Protein AF-A0A165RR02-F1 (afdb_monomer)

Structure (mmCIF, N/CA/C/O backbone):
data_AF-A0A165RR02-F1
#
_entry.id   AF-A0A165RR02-F1
#
loop_
_atom_site.group_PDB
_atom_site.id
_atom_site.type_symbol
_atom_site.label_atom_id
_atom_site.label_alt_id
_atom_site.label_comp_id
_atom_site.label_asym_id
_atom_site.label_entity_id
_atom_site.label_seq_id
_atom_site.pdbx_PDB_ins_code
_atom_site.Cartn_x
_atom_site.Cartn_y
_atom_site.Cartn_z
_atom_site.occupancy
_atom_site.B_iso_or_equiv
_atom_site.auth_seq_id
_atom_site.auth_comp_id
_atom_site.auth_asym_id
_atom_site.auth_atom_id
_atom_site.pdbx_PDB_model_num
ATOM 1 N N . MET A 1 1 ? -34.135 17.494 -18.794 1.00 37.44 1 MET A N 1
ATOM 2 C CA . MET A 1 1 ? -32.997 16.615 -19.141 1.00 37.44 1 MET A CA 1
ATOM 3 C C . MET A 1 1 ? -32.171 16.364 -17.882 1.00 37.44 1 MET A C 1
ATOM 5 O O . MET A 1 1 ? -31.937 17.311 -17.150 1.00 37.44 1 MET A O 1
ATOM 9 N N . SER A 1 2 ? -31.738 15.117 -17.659 1.00 36.34 2 SER A N 1
ATOM 10 C CA . SER A 1 2 ? -30.718 14.698 -16.670 1.00 36.34 2 SER A CA 1
ATOM 11 C C . SER A 1 2 ? -31.123 14.380 -15.213 1.00 36.34 2 SER A C 1
ATOM 13 O O . SER A 1 2 ? -30.518 14.862 -14.264 1.00 36.34 2 SER A O 1
ATOM 15 N N . VAL A 1 3 ? -32.076 13.458 -15.025 1.00 29.92 3 VAL A N 1
ATOM 16 C CA . VAL A 1 3 ? -32.126 12.585 -13.818 1.00 29.92 3 VAL A CA 1
ATOM 17 C C . VAL A 1 3 ? -31.859 11.111 -14.182 1.00 29.92 3 VAL A C 1
ATOM 19 O O . VAL A 1 3 ? -31.506 10.296 -13.338 1.00 29.92 3 VAL A O 1
ATOM 22 N N . VAL A 1 4 ? -31.903 10.775 -15.475 1.00 33.94 4 VAL A N 1
ATOM 23 C CA . VAL A 1 4 ? -31.757 9.400 -15.989 1.00 33.94 4 VAL A CA 1
ATOM 24 C C . VAL A 1 4 ? -30.283 8.970 -16.147 1.00 33.94 4 VAL A C 1
ATOM 26 O O . VAL A 1 4 ? -29.994 7.782 -16.228 1.00 33.94 4 VAL A O 1
ATOM 29 N N . PHE A 1 5 ? -29.322 9.903 -16.111 1.00 29.03 5 PHE A N 1
ATOM 30 C CA . PHE A 1 5 ? -27.892 9.576 -16.257 1.00 29.03 5 PHE A CA 1
ATOM 31 C C . PHE A 1 5 ? -27.195 9.148 -14.954 1.00 29.03 5 PHE A C 1
ATOM 33 O O . PHE A 1 5 ? -26.170 8.473 -15.017 1.00 29.03 5 PHE A O 1
ATOM 40 N N . ARG A 1 6 ? -27.747 9.463 -13.771 1.00 30.30 6 ARG A N 1
ATOM 41 C CA . ARG A 1 6 ? -27.143 9.041 -12.492 1.00 30.30 6 ARG A CA 1
ATOM 42 C C . ARG A 1 6 ? -27.484 7.594 -12.125 1.00 30.30 6 ARG A C 1
ATOM 44 O O . ARG A 1 6 ? -26.639 6.900 -11.583 1.00 30.30 6 ARG A O 1
ATOM 51 N N . THR A 1 7 ? -28.653 7.080 -12.495 1.00 31.38 7 THR A N 1
ATOM 52 C CA . THR A 1 7 ? -29.053 5.693 -12.185 1.00 31.38 7 THR A CA 1
ATOM 53 C C . THR A 1 7 ? -28.397 4.639 -13.086 1.00 31.38 7 THR A C 1
ATOM 55 O O . THR A 1 7 ? -28.220 3.497 -12.660 1.00 31.38 7 THR A O 1
ATOM 58 N N . ALA A 1 8 ? -27.970 5.003 -14.299 1.00 29.91 8 ALA A N 1
ATOM 59 C CA . ALA A 1 8 ? -27.276 4.086 -15.210 1.00 29.91 8 ALA A CA 1
ATOM 60 C C . ALA A 1 8 ? -25.797 3.854 -14.833 1.00 29.91 8 ALA A C 1
ATOM 62 O O . ALA A 1 8 ? -25.287 2.749 -15.017 1.00 29.91 8 ALA A O 1
ATOM 63 N N . PHE A 1 9 ? -25.126 4.858 -14.254 1.00 32.78 9 PHE A N 1
ATOM 64 C CA . PHE A 1 9 ? -23.746 4.733 -13.766 1.00 32.78 9 PHE A CA 1
ATOM 65 C C . PHE A 1 9 ? -23.667 3.818 -12.532 1.00 32.78 9 PHE A C 1
ATOM 67 O O . PHE A 1 9 ? -22.853 2.896 -12.489 1.00 32.78 9 PHE A O 1
ATOM 74 N N . TRP A 1 10 ? -24.614 3.971 -11.599 1.00 29.61 10 TRP A N 1
ATOM 75 C CA . TRP A 1 10 ? -24.710 3.117 -10.413 1.00 29.61 10 TRP A CA 1
ATOM 76 C C . TRP A 1 10 ? -25.090 1.669 -10.735 1.00 29.61 10 TRP A C 1
ATOM 78 O O . TRP A 1 10 ? -24.559 0.765 -10.109 1.00 29.61 10 TRP A O 1
ATOM 88 N N . ARG A 1 11 ? -25.911 1.389 -11.760 1.00 30.52 11 ARG A N 1
ATOM 89 C CA . ARG A 1 11 ? -26.175 -0.010 -12.161 1.00 30.52 11 ARG A CA 1
ATOM 90 C C . ARG A 1 11 ? -24.952 -0.713 -12.760 1.00 30.52 11 ARG A C 1
ATOM 92 O O . ARG A 1 11 ? -24.828 -1.920 -12.582 1.00 30.52 11 ARG A O 1
ATOM 99 N N . ARG A 1 12 ? -24.031 0.010 -13.413 1.00 34.50 12 ARG A N 1
ATOM 100 C CA . ARG A 1 12 ? -22.764 -0.568 -13.905 1.00 34.50 12 ARG A CA 1
ATOM 101 C C . ARG A 1 12 ? -21.728 -0.758 -12.793 1.00 34.50 12 ARG A C 1
ATOM 103 O O . ARG A 1 12 ? -21.091 -1.805 -12.774 1.00 34.50 12 ARG A O 1
ATOM 110 N N . GLN A 1 13 ? -21.621 0.169 -11.836 1.00 34.12 13 GLN A N 1
ATOM 111 C CA . GLN A 1 13 ? -20.760 -0.018 -10.658 1.00 34.12 13 GLN A CA 1
ATOM 112 C C . GLN A 1 13 ? -21.309 -1.071 -9.688 1.00 34.12 13 GLN A C 1
ATOM 114 O O . GLN A 1 13 ? -20.550 -1.909 -9.216 1.00 34.12 13 GLN A O 1
ATOM 119 N N . CYS A 1 14 ? -22.626 -1.139 -9.474 1.00 31.36 14 CYS A N 1
ATOM 120 C CA . CYS A 1 14 ? -23.235 -2.225 -8.710 1.00 31.36 14 CYS A CA 1
ATOM 121 C C . CYS A 1 14 ? -23.093 -3.579 -9.414 1.00 31.36 14 CYS A C 1
ATOM 123 O O . CYS A 1 14 ? -22.983 -4.566 -8.705 1.00 31.36 14 CYS A O 1
ATOM 125 N N . CYS A 1 15 ? -23.027 -3.663 -10.752 1.00 32.44 15 CYS A N 1
ATOM 126 C CA . CYS A 1 15 ? -22.688 -4.913 -11.459 1.00 32.44 15 CYS A CA 1
ATOM 127 C C . CYS A 1 15 ? -21.213 -5.322 -11.292 1.00 32.44 15 CYS A C 1
ATOM 129 O O . CYS A 1 15 ? -20.921 -6.511 -11.310 1.00 32.44 15 CYS A O 1
ATOM 131 N N . GLN A 1 16 ? -20.287 -4.378 -11.087 1.00 36.66 16 GLN A N 1
ATOM 132 C CA . GLN A 1 16 ? -18.898 -4.704 -10.732 1.00 36.66 16 GLN A CA 1
ATOM 133 C C . GLN A 1 16 ? -18.752 -5.067 -9.246 1.00 36.66 16 GLN A C 1
ATOM 135 O O . GLN A 1 16 ? -18.021 -5.993 -8.916 1.00 36.66 16 GLN A O 1
ATOM 140 N N . LEU A 1 17 ? -19.519 -4.437 -8.352 1.00 34.31 17 LEU A N 1
ATOM 141 C CA . LEU A 1 17 ? -19.567 -4.805 -6.930 1.00 3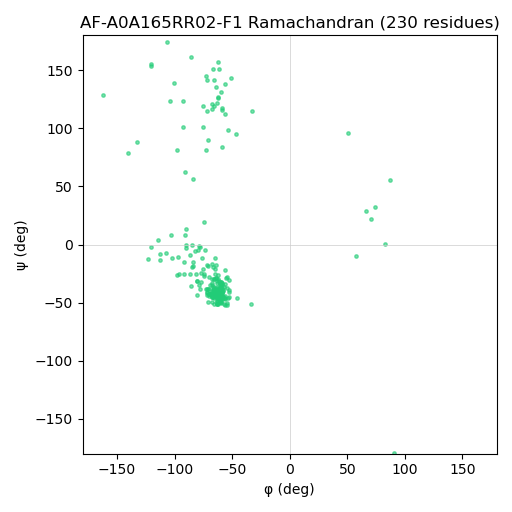4.31 17 LEU A CA 1
ATOM 142 C C . LEU A 1 17 ? -20.363 -6.102 -6.678 1.00 34.31 17 LEU A C 1
ATOM 144 O O . LEU A 1 17 ? -20.045 -6.846 -5.763 1.00 34.31 17 LEU A O 1
ATOM 148 N N . SER A 1 18 ? -21.337 -6.452 -7.522 1.00 34.59 18 SER A N 1
ATOM 149 C CA . SER A 1 18 ? -21.952 -7.795 -7.538 1.00 34.59 18 SER A CA 1
ATOM 150 C C . SER A 1 18 ? -21.165 -8.810 -8.376 1.00 34.59 18 SER A C 1
ATOM 152 O O . SER A 1 18 ? -21.515 -9.981 -8.397 1.00 34.59 18 SER A O 1
ATOM 154 N N . ALA A 1 19 ? -20.047 -8.408 -8.990 1.00 35.66 19 ALA A N 1
ATOM 155 C CA . ALA A 1 19 ? -18.974 -9.340 -9.333 1.00 35.66 19 ALA A CA 1
ATOM 156 C C . ALA A 1 19 ? -18.025 -9.574 -8.137 1.00 35.66 19 ALA A C 1
ATOM 158 O O . ALA A 1 19 ? -17.359 -10.606 -8.087 1.00 35.66 19 ALA A O 1
ATOM 159 N N . LEU A 1 20 ? -18.023 -8.695 -7.117 1.00 39.19 20 LEU A N 1
ATOM 160 C CA . LEU A 1 20 ? -17.338 -8.946 -5.838 1.00 39.19 20 LEU A CA 1
ATOM 161 C C . LEU A 1 20 ? -18.100 -9.919 -4.922 1.00 39.19 20 LEU A C 1
ATOM 163 O O . LEU A 1 20 ? -17.513 -10.451 -3.984 1.00 39.19 20 LEU A O 1
ATOM 167 N N . THR A 1 21 ? -19.362 -10.258 -5.210 1.00 35.41 21 THR A N 1
ATOM 168 C CA . THR A 1 21 ? -20.046 -11.374 -4.523 1.00 35.41 21 THR A CA 1
ATOM 169 C C . THR A 1 21 ? -19.542 -12.750 -4.980 1.00 35.41 21 THR A C 1
ATOM 171 O O . THR A 1 21 ? -19.886 -13.757 -4.367 1.00 35.41 21 THR A O 1
ATOM 174 N N . SER A 1 22 ? -18.652 -12.803 -5.981 1.00 33.75 22 SER A N 1
ATOM 175 C CA . SER A 1 22 ? -17.873 -13.995 -6.345 1.00 33.75 22 SER A CA 1
ATOM 176 C C . SER A 1 22 ? -16.520 -14.091 -5.609 1.00 33.75 22 SER A C 1
ATOM 178 O O . SER A 1 22 ? -15.677 -14.900 -5.989 1.00 33.75 22 SER A O 1
ATOM 180 N N . VAL A 1 23 ? -16.286 -13.290 -4.559 1.00 37.62 23 VAL A N 1
ATOM 181 C CA . VAL A 1 23 ? -15.061 -13.341 -3.722 1.00 37.62 23 VAL A CA 1
ATOM 182 C C . VAL A 1 23 ? -15.218 -14.290 -2.517 1.00 37.62 23 VAL A C 1
ATOM 184 O O . VAL A 1 23 ? -14.334 -14.411 -1.671 1.00 37.62 23 VAL A O 1
ATOM 187 N N . ARG A 1 24 ? -16.309 -15.061 -2.442 1.00 36.97 24 ARG A N 1
ATOM 188 C CA . ARG A 1 24 ? -16.387 -16.223 -1.544 1.00 36.97 24 ARG A CA 1
ATOM 189 C C . ARG A 1 24 ? -15.950 -17.468 -2.336 1.00 36.97 24 ARG A C 1
ATOM 191 O O . ARG A 1 24 ? -16.761 -17.949 -3.124 1.00 36.97 24 ARG A O 1
ATOM 198 N N . PRO A 1 25 ? -14.702 -17.971 -2.191 1.00 40.19 25 PRO A N 1
ATOM 199 C CA . PRO A 1 25 ? -13.894 -17.977 -0.970 1.00 40.19 25 PRO A CA 1
ATOM 200 C C . PRO A 1 25 ? -12.443 -17.502 -1.206 1.00 40.19 25 PRO A C 1
ATOM 202 O O . PRO A 1 25 ? -11.564 -18.324 -1.445 1.00 40.19 25 PRO A O 1
ATOM 205 N N . PHE A 1 26 ? -12.157 -16.199 -1.121 1.00 38.81 26 PHE A N 1
ATOM 206 C CA . PHE A 1 26 ? -10.764 -15.730 -0.986 1.00 38.81 26 PHE A CA 1
ATOM 207 C C . PHE A 1 26 ? -10.394 -15.428 0.474 1.00 38.81 26 PHE A C 1
ATOM 209 O O . PHE A 1 26 ? -9.251 -15.614 0.874 1.00 38.81 26 PHE A O 1
ATOM 216 N N . ALA A 1 27 ? -11.383 -15.094 1.308 1.00 37.97 27 ALA A N 1
ATOM 217 C CA . ALA A 1 27 ? -11.248 -15.039 2.761 1.00 37.97 27 ALA A CA 1
ATOM 218 C C . ALA A 1 27 ? -11.614 -16.398 3.389 1.00 37.97 27 ALA A C 1
ATOM 220 O O . ALA A 1 27 ? -12.572 -16.532 4.150 1.00 37.97 27 ALA A O 1
ATOM 221 N N . ALA A 1 28 ? -10.869 -17.456 3.056 1.00 38.59 28 ALA A N 1
ATOM 222 C CA . ALA A 1 28 ? -10.707 -18.512 4.053 1.00 38.59 28 ALA A CA 1
ATOM 223 C C . ALA A 1 28 ? -10.044 -17.834 5.256 1.00 38.59 28 ALA A C 1
ATOM 225 O O . ALA A 1 28 ? -9.090 -17.100 5.038 1.00 38.59 28 ALA A O 1
ATOM 226 N N . ARG A 1 29 ? -10.558 -18.016 6.481 1.00 41.25 29 ARG A N 1
ATOM 227 C CA . ARG A 1 29 ? -9.947 -17.487 7.715 1.00 41.25 29 ARG A CA 1
ATOM 228 C C . ARG A 1 29 ? -8.448 -17.794 7.711 1.00 41.25 29 ARG A C 1
ATOM 230 O O . ARG A 1 29 ? -8.043 -18.896 8.077 1.00 41.25 29 ARG A O 1
ATOM 237 N N . LEU A 1 30 ? -7.635 -16.844 7.261 1.00 45.56 30 LEU A N 1
ATOM 238 C CA . LEU A 1 30 ? -6.194 -16.970 7.310 1.00 45.56 30 LEU A CA 1
ATOM 239 C C . LEU A 1 30 ? -5.831 -16.729 8.767 1.00 45.56 30 LEU A C 1
ATOM 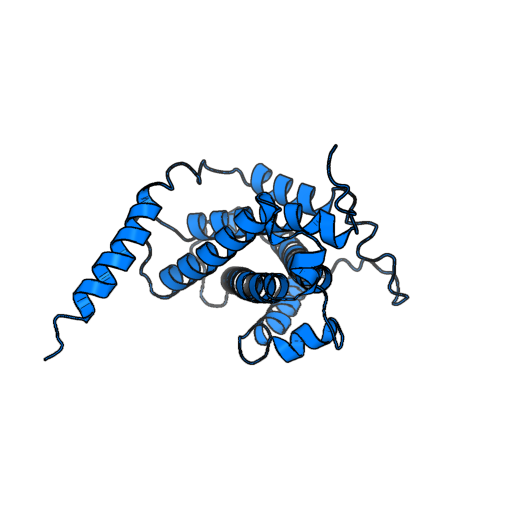241 O O . LEU A 1 30 ? -6.171 -15.697 9.346 1.00 45.56 30 LEU A O 1
ATOM 245 N N . SER A 1 31 ? -5.226 -17.736 9.390 1.00 49.72 31 SER A N 1
ATOM 246 C CA . SER A 1 31 ? -4.654 -17.575 10.721 1.00 49.72 31 SER A CA 1
ATOM 247 C C . SER A 1 31 ? -3.559 -16.510 10.674 1.00 49.72 31 SER A C 1
ATOM 249 O O . SER A 1 31 ? -2.885 -16.373 9.646 1.00 49.72 31 SER A O 1
ATOM 251 N N . PHE A 1 32 ? -3.337 -15.813 11.791 1.00 44.28 32 PHE A N 1
ATOM 252 C CA . PHE A 1 32 ? -2.199 -14.908 11.965 1.00 44.28 32 PHE A CA 1
ATOM 253 C C . PHE A 1 32 ? -0.896 -15.557 11.493 1.00 44.28 32 PHE A C 1
ATOM 255 O O . PHE A 1 32 ? -0.206 -14.997 10.650 1.00 44.28 32 PHE A O 1
ATOM 262 N N . ASP A 1 33 ? -0.649 -16.811 11.886 1.00 44.91 33 ASP A N 1
ATOM 263 C CA . ASP A 1 33 ? 0.526 -17.559 11.439 1.00 44.91 33 ASP A CA 1
ATOM 264 C C . ASP A 1 33 ? 0.656 -17.651 9.917 1.00 44.91 33 ASP A C 1
ATOM 266 O O . ASP A 1 33 ? 1.756 -17.838 9.422 1.00 44.91 33 ASP A O 1
ATOM 270 N N . THR A 1 34 ? -0.437 -17.621 9.155 1.00 56.00 34 THR A N 1
ATOM 271 C CA . THR A 1 34 ? -0.385 -17.699 7.689 1.00 56.00 34 THR A CA 1
ATOM 272 C C . THR A 1 34 ? -0.043 -16.345 7.086 1.00 56.00 34 THR A C 1
ATOM 274 O O . THR A 1 34 ? 0.801 -16.281 6.197 1.00 56.00 34 THR A O 1
ATOM 277 N N . VAL A 1 35 ? -0.649 -15.267 7.588 1.00 52.22 35 VAL A N 1
ATOM 278 C CA . VAL A 1 35 ? -0.361 -13.895 7.141 1.00 52.22 35 VAL A CA 1
ATOM 279 C C . VAL A 1 35 ? 1.055 -13.493 7.554 1.00 52.22 35 VAL A C 1
ATOM 281 O O . VAL A 1 35 ? 1.841 -13.115 6.692 1.00 52.22 35 VAL A O 1
ATOM 284 N N . SER A 1 36 ? 1.417 -13.696 8.823 1.00 48.72 36 SER A N 1
ATOM 285 C CA . SER A 1 36 ? 2.766 -13.486 9.355 1.00 48.72 36 SER A CA 1
ATOM 286 C C . SER A 1 36 ? 3.794 -14.359 8.635 1.00 48.72 36 SER A C 1
ATOM 288 O O . SER A 1 36 ? 4.745 -13.811 8.098 1.00 48.72 36 SER A O 1
ATOM 290 N N . ARG A 1 37 ? 3.585 -15.679 8.460 1.00 57.47 37 ARG A N 1
ATOM 291 C CA . ARG A 1 37 ? 4.536 -16.502 7.678 1.00 57.47 37 ARG A CA 1
ATOM 292 C C . ARG A 1 37 ? 4.632 -16.075 6.221 1.00 57.47 37 ARG A C 1
ATOM 294 O O . ARG A 1 37 ? 5.689 -16.262 5.630 1.00 57.47 37 ARG A O 1
ATOM 301 N N . ASN A 1 38 ? 3.559 -15.582 5.608 1.00 56.44 38 ASN A N 1
ATOM 302 C CA . ASN A 1 38 ? 3.619 -15.099 4.231 1.00 56.44 38 ASN A CA 1
ATOM 303 C C . ASN A 1 38 ? 4.393 -13.785 4.146 1.00 56.44 38 ASN A C 1
ATOM 305 O O . ASN A 1 38 ? 5.233 -13.678 3.260 1.00 56.44 38 ASN A O 1
ATOM 309 N N . LEU A 1 39 ? 4.184 -12.853 5.079 1.00 54.81 39 LEU A N 1
ATOM 310 C CA . LEU A 1 39 ? 4.958 -11.616 5.197 1.00 54.81 39 LEU A CA 1
ATOM 311 C C . LEU A 1 39 ? 6.431 -11.924 5.509 1.00 54.81 39 LEU A C 1
ATOM 313 O O . LEU A 1 39 ? 7.309 -11.532 4.747 1.00 54.81 39 LEU A O 1
ATOM 317 N N . ASP A 1 40 ? 6.709 -12.746 6.518 1.00 54.81 40 ASP A N 1
ATOM 318 C CA . ASP A 1 40 ? 8.054 -13.213 6.861 1.00 54.81 40 ASP A CA 1
ATOM 319 C C . ASP A 1 40 ? 8.733 -13.903 5.681 1.00 54.81 40 ASP A C 1
ATOM 321 O O . ASP A 1 40 ? 9.891 -13.622 5.388 1.00 54.81 40 ASP A O 1
ATOM 325 N N . LYS A 1 41 ? 8.035 -14.779 4.947 1.00 57.81 41 LYS A N 1
ATOM 326 C CA . LYS A 1 41 ? 8.582 -15.374 3.720 1.00 57.81 41 LYS A CA 1
ATOM 327 C C . LYS A 1 41 ? 8.907 -14.299 2.693 1.00 57.81 41 LYS A C 1
ATOM 329 O O . LYS A 1 41 ? 10.021 -14.331 2.181 1.00 57.81 41 LYS A O 1
ATOM 334 N N . SER A 1 42 ? 8.010 -13.340 2.443 1.00 53.56 42 SER A N 1
ATOM 335 C CA . SER A 1 42 ? 8.255 -12.219 1.523 1.00 53.56 42 SER A CA 1
ATOM 336 C C . SER A 1 42 ? 9.527 -11.445 1.870 1.00 53.56 42 SER A C 1
ATOM 338 O O . SER A 1 42 ? 10.256 -11.025 0.971 1.00 53.56 42 SER A O 1
ATOM 340 N N . PHE A 1 43 ? 9.817 -11.276 3.163 1.00 50.69 43 PHE A N 1
ATOM 341 C CA . PHE A 1 43 ? 10.960 -10.494 3.635 1.00 50.69 43 PHE A CA 1
ATOM 342 C C . PHE A 1 43 ? 12.240 -11.323 3.853 1.00 50.69 43 PHE A C 1
ATOM 344 O O . PHE A 1 43 ? 13.344 -10.789 3.718 1.00 50.69 43 PHE A O 1
ATOM 351 N N . HIS A 1 44 ? 12.131 -12.630 4.116 1.00 44.28 44 HIS A N 1
ATOM 352 C CA . HIS A 1 44 ? 13.259 -13.518 4.428 1.00 44.28 44 HIS A CA 1
ATOM 353 C C . HIS A 1 44 ? 13.718 -14.423 3.270 1.00 44.28 44 HIS A C 1
ATOM 355 O O . HIS A 1 44 ? 14.818 -14.982 3.350 1.00 44.28 44 HIS A O 1
ATOM 361 N N . THR A 1 45 ? 12.983 -14.554 2.155 1.00 42.78 45 THR A N 1
ATOM 362 C CA . THR A 1 45 ? 13.523 -15.220 0.951 1.00 42.78 45 THR A CA 1
ATOM 363 C C . THR A 1 45 ? 14.584 -14.352 0.273 1.00 42.78 45 THR A C 1
ATOM 365 O O . THR A 1 45 ? 14.269 -13.562 -0.602 1.00 42.78 45 THR A O 1
ATOM 368 N N . LYS A 1 46 ? 15.860 -14.511 0.662 1.00 41.19 46 LYS A N 1
ATOM 369 C CA . LYS A 1 46 ? 17.093 -13.966 0.031 1.00 41.19 46 LYS A CA 1
ATOM 370 C C . LYS A 1 46 ? 17.208 -12.434 -0.136 1.00 41.19 46 LYS A C 1
ATOM 372 O O . LYS A 1 46 ? 18.305 -11.954 -0.411 1.00 41.19 46 LYS A O 1
ATOM 377 N N . THR A 1 47 ? 16.146 -11.667 0.090 1.00 42.88 47 THR A N 1
ATOM 378 C CA . THR A 1 47 ? 16.092 -10.212 -0.114 1.00 42.88 47 THR A CA 1
ATOM 379 C C . THR A 1 47 ? 16.713 -9.418 1.045 1.00 42.88 47 THR A C 1
ATOM 381 O O . THR A 1 47 ? 17.327 -8.375 0.811 1.00 42.88 47 THR A O 1
ATOM 384 N N . SER A 1 48 ? 16.641 -9.926 2.285 1.00 39.16 48 SER A N 1
ATOM 385 C CA . SER A 1 48 ? 17.045 -9.174 3.489 1.00 39.16 48 SER A CA 1
ATOM 386 C C . SER A 1 48 ? 18.532 -8.807 3.551 1.00 39.16 48 SER A C 1
ATOM 388 O O . SER A 1 48 ? 18.881 -7.777 4.120 1.00 39.16 48 SER A O 1
ATOM 390 N N . VAL A 1 49 ? 19.417 -9.599 2.935 1.00 35.72 49 VAL A N 1
ATOM 391 C CA . VAL A 1 49 ? 20.865 -9.315 2.939 1.00 35.72 49 VAL A CA 1
ATOM 392 C C . VAL A 1 49 ? 21.263 -8.379 1.794 1.00 35.72 49 VAL A C 1
ATOM 394 O O . VAL A 1 49 ? 22.240 -7.652 1.916 1.00 35.72 49 VAL A O 1
ATOM 397 N N . SER A 1 50 ? 20.498 -8.337 0.697 1.00 39.53 50 SER A N 1
ATOM 398 C CA . SER A 1 50 ? 20.853 -7.563 -0.502 1.00 39.53 50 SER A CA 1
ATOM 399 C C . SER A 1 50 ? 20.205 -6.178 -0.571 1.00 39.53 50 SER A C 1
ATOM 401 O O . SER A 1 50 ? 20.761 -5.306 -1.235 1.00 39.53 50 SER A O 1
ATOM 403 N N . MET A 1 51 ? 19.054 -5.942 0.074 1.00 43.06 51 MET A N 1
ATOM 404 C CA . MET A 1 51 ? 18.360 -4.645 -0.020 1.00 43.06 51 MET A CA 1
ATOM 405 C C . MET A 1 51 ? 19.146 -3.480 0.596 1.00 43.06 51 MET A C 1
ATOM 407 O O . MET A 1 51 ? 18.977 -2.351 0.145 1.00 43.06 51 MET A O 1
ATOM 411 N N . PHE A 1 52 ? 20.033 -3.771 1.553 1.00 44.62 52 PHE A N 1
ATOM 412 C CA . PHE A 1 52 ? 20.812 -2.787 2.315 1.00 44.62 52 PHE A CA 1
ATOM 413 C C . PHE A 1 52 ? 22.327 -2.851 2.049 1.00 44.62 52 PHE A C 1
ATOM 415 O O . PHE A 1 52 ? 23.095 -2.135 2.684 1.00 44.62 52 PHE A O 1
ATOM 422 N N . ALA A 1 53 ? 22.788 -3.708 1.132 1.00 38.22 53 ALA A N 1
ATOM 423 C CA . ALA A 1 53 ? 24.218 -3.987 0.959 1.00 38.22 53 ALA A CA 1
ATOM 424 C C . ALA A 1 53 ? 25.000 -2.918 0.169 1.00 38.22 53 ALA A C 1
ATOM 426 O O . ALA A 1 53 ? 26.205 -3.078 -0.020 1.00 38.22 53 ALA A O 1
ATOM 427 N N . SER A 1 54 ? 24.355 -1.851 -0.312 1.00 38.75 54 SER A N 1
ATOM 428 C CA . SER A 1 54 ? 24.997 -0.881 -1.216 1.00 38.75 54 SER A CA 1
ATOM 429 C C . SER A 1 54 ? 25.052 0.559 -0.707 1.00 38.75 54 SER A C 1
ATOM 431 O O . SER A 1 54 ? 25.680 1.382 -1.368 1.00 38.75 54 SER A O 1
ATOM 433 N N . ASP A 1 55 ? 24.493 0.871 0.466 1.00 34.72 55 ASP A N 1
ATOM 434 C CA . ASP A 1 55 ? 24.633 2.208 1.047 1.00 34.72 55 ASP A CA 1
ATOM 435 C C . ASP A 1 55 ? 25.834 2.275 2.006 1.00 34.72 55 ASP A C 1
ATOM 437 O O . ASP A 1 55 ? 25.871 1.552 3.005 1.00 34.72 55 ASP A O 1
ATOM 441 N N . PRO A 1 56 ? 26.803 3.189 1.802 1.00 34.62 56 PRO A N 1
ATOM 442 C CA . PRO A 1 56 ? 27.883 3.437 2.757 1.00 34.62 56 PRO A CA 1
ATOM 443 C C . PRO A 1 56 ? 27.404 4.231 3.990 1.00 34.62 56 PRO A C 1
ATOM 445 O O . PRO A 1 56 ? 28.211 4.809 4.720 1.00 34.62 56 PRO A O 1
ATOM 448 N N . ILE A 1 57 ? 26.096 4.258 4.263 1.00 38.28 57 ILE A N 1
ATOM 449 C CA . ILE A 1 57 ? 25.509 4.917 5.428 1.00 38.28 57 ILE A CA 1
ATOM 450 C C . ILE A 1 57 ? 25.253 3.868 6.516 1.00 38.28 57 ILE A C 1
ATOM 452 O O . ILE A 1 57 ? 24.155 3.376 6.726 1.00 38.28 57 ILE A O 1
ATOM 456 N N . ARG A 1 58 ? 26.338 3.572 7.235 1.00 38.53 58 ARG A N 1
ATOM 457 C CA . ARG A 1 58 ? 26.380 3.280 8.676 1.00 38.53 58 ARG A CA 1
ATOM 458 C C . ARG A 1 58 ? 25.399 2.215 9.209 1.00 38.53 58 ARG A C 1
ATOM 460 O O . ARG A 1 58 ? 24.306 2.504 9.682 1.00 38.53 58 ARG A O 1
ATOM 467 N N . ASN A 1 59 ? 25.933 0.998 9.303 1.00 36.75 59 ASN A N 1
ATOM 468 C CA . ASN A 1 59 ? 25.544 -0.064 10.234 1.00 36.75 59 ASN A CA 1
ATOM 469 C C . ASN A 1 59 ? 25.055 0.450 11.602 1.00 36.75 59 ASN A C 1
ATOM 471 O O . ASN A 1 59 ? 25.860 0.931 12.397 1.00 36.75 59 ASN A O 1
ATOM 475 N N . THR A 1 60 ? 23.777 0.213 11.901 1.00 36.06 60 THR A N 1
ATOM 476 C CA . THR A 1 60 ? 23.314 -0.412 13.154 1.00 36.06 60 THR A CA 1
ATOM 477 C C . THR A 1 60 ? 21.886 -0.923 12.944 1.00 36.06 60 THR A C 1
ATOM 479 O O . THR A 1 60 ? 21.037 -0.111 12.579 1.00 36.06 60 THR A O 1
ATOM 482 N N . PRO A 1 61 ? 21.557 -2.192 13.249 1.00 39.84 61 PRO A N 1
ATOM 483 C CA . PRO A 1 61 ? 20.177 -2.573 13.503 1.00 39.84 61 PRO A CA 1
ATOM 484 C C . PRO A 1 61 ? 19.813 -2.003 14.877 1.00 39.84 61 PRO A C 1
ATOM 486 O O . PRO A 1 61 ? 19.924 -2.674 15.904 1.00 39.84 61 PRO A O 1
ATOM 489 N N . ARG A 1 62 ? 19.460 -0.716 14.934 1.00 44.75 62 ARG A N 1
ATOM 490 C CA . ARG A 1 62 ? 18.750 -0.207 16.105 1.00 44.75 62 ARG A CA 1
ATOM 491 C C . ARG A 1 62 ? 17.385 -0.873 16.061 1.00 44.75 62 ARG A C 1
ATOM 493 O O . ARG A 1 62 ? 16.640 -0.655 15.112 1.00 44.75 62 ARG A O 1
ATOM 500 N N . ARG A 1 63 ? 17.070 -1.692 17.069 1.00 45.66 63 ARG A N 1
ATOM 501 C CA . ARG A 1 63 ? 15.674 -1.962 17.420 1.00 45.66 63 ARG A CA 1
ATOM 502 C C . ARG A 1 63 ? 15.038 -0.590 17.623 1.00 45.66 63 ARG A C 1
ATOM 504 O O . ARG A 1 63 ? 15.305 0.056 18.633 1.00 45.66 63 ARG A O 1
ATOM 511 N N . HIS A 1 64 ? 14.341 -0.090 16.610 1.00 50.75 64 HIS A N 1
ATOM 512 C CA . HIS A 1 64 ? 13.505 1.081 16.779 1.00 50.75 64 HIS A CA 1
ATOM 513 C C . HIS A 1 64 ? 12.448 0.678 17.796 1.00 50.75 64 HIS A C 1
ATOM 515 O O . HIS A 1 64 ? 11.840 -0.3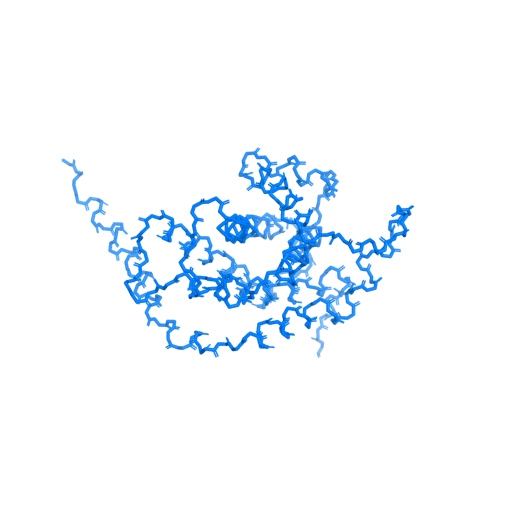82 17.656 1.00 50.75 64 HIS A O 1
ATOM 521 N N . GLU A 1 65 ? 12.304 1.458 18.864 1.00 60.00 65 GLU A N 1
ATOM 522 C CA . GLU A 1 65 ? 11.190 1.220 19.771 1.00 60.00 65 GLU A CA 1
ATOM 523 C C . GLU A 1 65 ? 9.886 1.280 18.961 1.00 60.00 65 GLU A C 1
ATOM 525 O O . GLU A 1 65 ? 9.768 2.153 18.096 1.00 60.00 65 GLU A O 1
ATOM 530 N N . PRO A 1 66 ? 8.942 0.366 19.213 1.00 57.19 66 PRO A N 1
ATOM 531 C CA . PRO A 1 66 ? 7.612 0.317 18.606 1.00 57.19 66 PRO A CA 1
ATOM 532 C C . PRO A 1 66 ? 6.968 1.664 18.269 1.00 57.19 66 PRO A C 1
ATOM 534 O O . PRO A 1 66 ? 6.576 1.927 17.132 1.00 57.19 66 PRO A O 1
ATOM 537 N N . GLU A 1 67 ? 6.940 2.556 19.258 1.00 59.59 67 GLU A N 1
ATOM 538 C CA . GLU A 1 67 ? 6.330 3.881 19.172 1.00 59.59 67 GLU A CA 1
ATOM 539 C C . GLU A 1 67 ? 7.035 4.767 18.132 1.00 59.59 67 GLU A C 1
ATOM 541 O O . GLU A 1 67 ? 6.405 5.562 17.433 1.00 59.59 67 GLU A O 1
ATOM 546 N N . ASN A 1 68 ? 8.344 4.576 17.940 1.00 74.31 68 ASN A N 1
ATOM 547 C CA . ASN A 1 68 ? 9.106 5.279 16.915 1.00 74.31 68 ASN A CA 1
ATOM 548 C C . ASN A 1 68 ? 8.821 4.750 15.504 1.00 74.31 68 ASN A C 1
ATOM 550 O O . ASN A 1 68 ? 8.990 5.511 14.550 1.00 74.31 68 ASN A O 1
ATOM 554 N N . ALA A 1 69 ? 8.399 3.492 15.342 1.00 79.25 69 ALA A N 1
ATOM 555 C CA . ALA A 1 69 ? 8.063 2.935 14.032 1.00 79.25 69 ALA A CA 1
ATOM 556 C C . ALA A 1 69 ? 6.763 3.550 13.491 1.00 79.25 69 ALA A C 1
ATOM 558 O O . ALA A 1 69 ? 6.764 4.077 12.376 1.00 79.25 69 ALA A O 1
ATOM 559 N N . LEU A 1 70 ? 5.695 3.581 14.302 1.00 86.81 70 LEU A N 1
ATOM 560 C CA . LEU A 1 70 ? 4.418 4.194 13.911 1.00 86.81 70 LEU A CA 1
ATOM 561 C C . LEU A 1 70 ? 4.588 5.683 13.582 1.00 86.81 70 LEU A C 1
ATOM 563 O O . LEU A 1 70 ? 4.233 6.107 12.485 1.00 86.81 70 LEU A O 1
ATOM 567 N N . LEU A 1 71 ? 5.229 6.448 14.473 1.00 87.56 71 LEU A N 1
ATOM 568 C CA . LEU A 1 71 ? 5.474 7.881 14.267 1.00 87.56 71 LEU A CA 1
ATOM 569 C C . LEU A 1 71 ? 6.295 8.168 13.005 1.00 87.56 71 LEU A C 1
ATOM 571 O O . LEU A 1 71 ? 6.071 9.164 12.315 1.00 87.56 71 LEU A O 1
ATOM 575 N N . THR A 1 72 ? 7.269 7.311 12.694 1.00 85.75 72 THR A N 1
ATOM 576 C CA . THR A 1 72 ? 8.073 7.455 11.474 1.00 85.75 72 THR A CA 1
ATOM 577 C C . THR A 1 72 ? 7.218 7.221 10.233 1.00 85.75 72 THR A C 1
ATOM 579 O O . THR A 1 72 ? 7.282 8.006 9.287 1.00 85.75 72 THR A O 1
ATOM 582 N N . MET A 1 73 ? 6.388 6.176 10.239 1.00 88.00 73 MET A N 1
ATOM 583 C CA . MET A 1 73 ? 5.509 5.880 9.112 1.00 88.00 73 MET A CA 1
ATOM 584 C C . MET A 1 73 ? 4.442 6.944 8.901 1.00 88.00 73 MET A C 1
ATOM 586 O O . MET A 1 73 ? 4.166 7.278 7.757 1.00 88.00 73 MET A O 1
ATOM 590 N N . GLU A 1 74 ? 3.870 7.506 9.961 1.00 90.25 74 GLU A N 1
ATOM 591 C CA . GLU A 1 74 ? 2.896 8.593 9.841 1.00 90.25 74 GLU A CA 1
ATOM 592 C C . GLU A 1 74 ? 3.506 9.824 9.176 1.00 90.25 74 GLU A C 1
ATOM 594 O O . GLU A 1 74 ? 2.930 10.358 8.231 1.00 90.25 74 GLU A O 1
ATOM 599 N N . ARG A 1 75 ? 4.722 10.213 9.581 1.00 87.12 75 ARG A N 1
ATOM 600 C CA . ARG A 1 75 ? 5.461 11.311 8.934 1.00 87.12 75 ARG A CA 1
ATOM 601 C C . ARG A 1 75 ? 5.716 11.046 7.453 1.00 87.12 75 ARG A C 1
ATOM 603 O O . ARG A 1 75 ? 5.690 11.968 6.638 1.00 87.12 75 ARG A O 1
ATOM 610 N N . PHE A 1 76 ? 5.976 9.796 7.076 1.00 84.75 76 PHE A N 1
ATOM 611 C CA . PHE A 1 76 ? 6.065 9.444 5.661 1.00 84.75 76 PHE A CA 1
ATOM 612 C C . PHE A 1 76 ? 4.695 9.489 4.981 1.00 84.75 76 PHE A C 1
ATOM 614 O O . PHE A 1 76 ? 4.582 10.066 3.900 1.00 84.75 76 PHE A O 1
ATOM 621 N N . ALA A 1 77 ? 3.652 8.973 5.630 1.00 87.31 77 ALA A N 1
ATOM 622 C CA . ALA A 1 77 ? 2.290 8.932 5.115 1.00 87.31 77 ALA A CA 1
ATOM 623 C C . ALA A 1 77 ? 1.693 10.320 4.851 1.00 87.31 77 ALA A C 1
ATOM 625 O O . ALA A 1 77 ? 0.956 10.474 3.879 1.00 87.31 77 ALA A O 1
ATOM 626 N N . GLU A 1 78 ? 2.075 11.345 5.619 1.00 85.44 78 GLU A N 1
ATOM 627 C CA . GLU A 1 78 ? 1.742 12.755 5.343 1.00 85.44 78 GLU A CA 1
ATOM 628 C C . GLU A 1 78 ? 2.157 13.199 3.926 1.00 85.44 78 GLU A C 1
ATOM 630 O O . GLU A 1 78 ? 1.536 14.078 3.321 1.00 85.44 78 GLU A O 1
ATOM 635 N N . ASN A 1 79 ? 3.190 12.567 3.363 1.00 83.44 79 ASN A N 1
ATOM 636 C CA . ASN A 1 79 ? 3.715 12.870 2.036 1.00 83.44 79 ASN A CA 1
ATOM 637 C C . ASN A 1 79 ? 3.180 11.935 0.939 1.00 83.44 79 ASN A C 1
ATOM 639 O O . ASN A 1 79 ? 3.356 12.239 -0.240 1.00 83.44 79 ASN A O 1
ATOM 643 N N . TRP A 1 80 ? 2.489 10.845 1.286 1.00 87.88 80 TRP A N 1
ATOM 644 C CA . TRP A 1 80 ? 1.941 9.870 0.331 1.00 87.88 80 TRP A CA 1
ATOM 645 C C . TRP A 1 80 ? 0.579 10.302 -0.219 1.00 87.88 80 TRP A C 1
ATOM 647 O O . TRP A 1 80 ? -0.427 9.588 -0.125 1.00 87.88 80 TRP A O 1
ATOM 657 N N . THR A 1 81 ? 0.533 11.489 -0.812 1.00 84.69 81 THR A N 1
ATOM 658 C CA . THR A 1 81 ? -0.667 12.044 -1.446 1.00 84.69 81 THR A CA 1
ATOM 659 C C . THR A 1 81 ? -0.403 12.318 -2.919 1.00 84.69 81 THR A C 1
ATOM 661 O O . THR A 1 81 ? 0.726 12.611 -3.295 1.00 84.69 81 THR A O 1
ATOM 664 N N . GLU A 1 82 ? -1.445 12.306 -3.756 1.00 81.00 82 GLU A N 1
ATOM 665 C CA . GLU A 1 82 ? -1.313 12.550 -5.206 1.00 81.00 82 GLU A CA 1
ATOM 666 C C . GLU A 1 82 ? -0.558 13.856 -5.536 1.00 81.00 82 GLU A C 1
ATOM 668 O O . GLU A 1 82 ? 0.142 13.935 -6.543 1.00 81.00 82 GLU A O 1
ATOM 673 N N . GLY A 1 83 ? -0.660 14.878 -4.675 1.00 75.94 83 GLY A N 1
ATOM 674 C CA . GLY A 1 83 ? 0.052 16.149 -4.836 1.00 75.94 83 GLY A CA 1
ATOM 675 C C . GLY A 1 83 ? 1.510 16.143 -4.359 1.00 75.94 83 GLY A C 1
ATOM 676 O O . GLY A 1 83 ? 2.307 16.929 -4.869 1.00 75.94 83 GLY A O 1
ATOM 677 N N . ASN A 1 84 ? 1.869 15.264 -3.418 1.00 81.69 84 ASN A N 1
ATOM 678 C CA . ASN A 1 84 ? 3.189 15.239 -2.772 1.00 81.69 84 ASN A CA 1
ATOM 679 C C . ASN A 1 84 ? 4.027 14.003 -3.118 1.00 81.69 84 ASN A C 1
ATOM 681 O O . ASN A 1 84 ? 5.221 13.994 -2.811 1.00 81.69 84 ASN A O 1
ATOM 685 N N . ASP A 1 85 ? 3.455 13.008 -3.802 1.00 80.62 85 ASP A N 1
ATOM 686 C CA . ASP A 1 85 ? 4.147 11.770 -4.164 1.00 80.62 85 ASP A CA 1
ATOM 687 C C . ASP A 1 85 ? 5.458 12.069 -4.896 1.00 80.62 85 ASP A C 1
ATOM 689 O O . ASP A 1 85 ? 6.474 11.472 -4.579 1.00 80.62 85 ASP A O 1
ATOM 693 N N . ARG A 1 86 ? 5.501 13.075 -5.781 1.00 72.19 86 ARG A N 1
ATOM 694 C CA . ARG A 1 86 ? 6.737 13.473 -6.484 1.00 72.19 86 ARG A CA 1
ATOM 695 C C . ARG A 1 86 ? 7.869 13.928 -5.561 1.00 72.19 86 ARG A C 1
ATOM 697 O O . ARG A 1 86 ? 9.028 13.683 -5.877 1.00 72.19 86 ARG A O 1
ATOM 704 N N . ASN A 1 87 ? 7.558 14.574 -4.438 1.00 72.31 87 ASN A N 1
ATOM 705 C CA . ASN A 1 87 ? 8.577 15.003 -3.474 1.00 72.31 87 ASN A CA 1
ATOM 706 C C . ASN A 1 87 ? 9.153 13.795 -2.730 1.00 72.31 87 ASN A C 1
ATOM 708 O O . ASN A 1 87 ? 10.363 13.707 -2.539 1.00 72.31 87 ASN A O 1
ATOM 712 N N . PHE A 1 88 ? 8.291 12.846 -2.362 1.00 73.44 88 PHE A N 1
ATOM 713 C CA . PHE A 1 88 ? 8.700 11.607 -1.706 1.00 73.44 88 PHE A CA 1
ATOM 714 C C . PHE A 1 88 ? 9.454 10.676 -2.672 1.00 73.44 88 PHE A C 1
ATOM 716 O O . PHE A 1 88 ? 10.528 10.170 -2.355 1.00 73.44 88 PHE A O 1
ATOM 723 N N . LEU A 1 89 ? 8.953 10.525 -3.898 1.00 76.81 89 LEU A N 1
ATOM 724 C CA . LEU A 1 89 ? 9.580 9.769 -4.983 1.00 76.81 89 LEU A CA 1
ATOM 725 C C . LEU A 1 89 ? 10.883 10.409 -5.471 1.00 76.81 89 LEU A C 1
ATOM 727 O O . LEU A 1 89 ? 11.716 9.707 -6.032 1.00 76.81 89 LEU A O 1
ATOM 731 N N . GLY A 1 90 ? 11.119 11.697 -5.204 1.00 68.75 90 GLY A N 1
ATOM 732 C CA . GLY A 1 90 ? 12.406 12.352 -5.452 1.00 68.75 90 GLY A CA 1
ATOM 733 C C . GLY A 1 90 ? 13.585 11.668 -4.744 1.00 68.75 90 GLY A C 1
ATOM 734 O O . GLY A 1 90 ? 14.719 11.771 -5.211 1.00 68.75 90 GLY A O 1
ATOM 735 N N . MET A 1 91 ? 13.326 10.894 -3.680 1.00 72.88 91 MET A N 1
ATOM 736 C CA . MET A 1 91 ? 14.328 10.032 -3.037 1.00 72.88 91 MET A CA 1
ATOM 737 C C . MET A 1 91 ? 14.822 8.889 -3.941 1.00 72.88 91 MET A C 1
ATOM 739 O O . MET A 1 91 ? 15.912 8.371 -3.719 1.00 72.88 91 MET A O 1
ATOM 743 N N . LEU A 1 92 ? 14.057 8.504 -4.968 1.00 74.56 92 LEU A N 1
ATOM 744 C CA . LEU A 1 92 ? 14.449 7.497 -5.961 1.00 74.56 92 LEU A CA 1
ATOM 745 C C . LEU A 1 92 ? 15.401 8.057 -7.035 1.00 74.56 92 LEU A C 1
ATOM 747 O O . LEU A 1 92 ? 15.887 7.304 -7.880 1.00 74.56 92 LEU A O 1
ATOM 751 N N . GLY A 1 93 ? 15.682 9.363 -7.006 1.00 75.94 93 GLY A N 1
ATOM 752 C CA . GLY A 1 93 ? 16.513 10.053 -7.987 1.00 75.94 93 GLY A CA 1
ATOM 753 C C . GLY A 1 93 ? 15.723 10.623 -9.176 1.00 75.94 93 GLY A C 1
ATOM 754 O O . GLY A 1 93 ? 14.499 10.522 -9.232 1.00 75.94 93 GLY A O 1
ATOM 755 N N . PRO A 1 94 ? 16.415 11.262 -10.139 1.00 70.69 94 PRO A N 1
ATOM 756 C CA . PRO A 1 94 ? 15.783 12.039 -11.214 1.00 70.69 94 PRO A CA 1
ATOM 757 C C . PRO A 1 94 ? 15.046 11.196 -12.268 1.00 70.69 94 PRO A C 1
ATOM 759 O O . PRO A 1 94 ? 14.208 11.735 -12.987 1.00 70.69 94 PRO 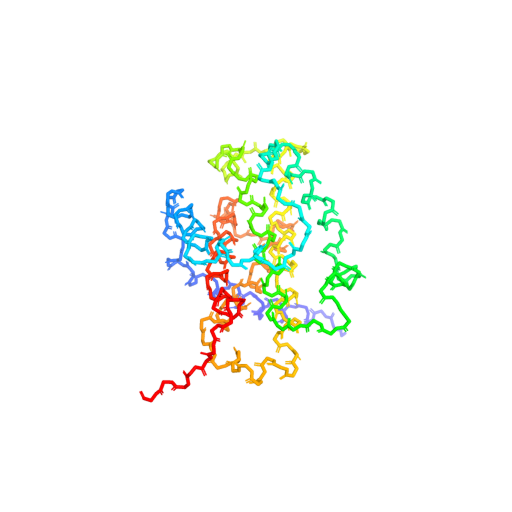A O 1
ATOM 762 N N . SER A 1 95 ? 15.344 9.897 -12.353 1.00 75.75 95 SER A N 1
ATOM 763 C CA . SER A 1 95 ? 14.739 8.957 -13.305 1.00 75.75 95 SER A CA 1
ATOM 764 C C . SER A 1 95 ? 14.489 7.615 -12.609 1.00 75.75 95 SER A C 1
ATOM 766 O O . SER A 1 95 ? 15.308 6.701 -12.744 1.00 75.75 95 SER A O 1
ATOM 768 N N . PRO A 1 96 ? 13.417 7.492 -11.807 1.00 83.75 96 PRO A N 1
ATOM 769 C CA . PRO A 1 96 ? 13.133 6.261 -11.081 1.00 83.75 96 PRO A CA 1
ATOM 770 C C . PRO A 1 96 ? 12.841 5.112 -12.054 1.00 83.75 96 PRO A C 1
ATOM 772 O O . PRO A 1 96 ? 12.103 5.274 -13.022 1.00 83.75 96 PRO A O 1
ATOM 775 N N . SER A 1 97 ? 13.423 3.941 -11.797 1.00 90.62 97 SER A N 1
ATOM 776 C CA . SER A 1 97 ? 13.099 2.706 -12.518 1.00 90.62 97 SER A CA 1
ATOM 777 C C . SER A 1 97 ? 11.897 2.002 -11.877 1.00 90.62 97 SER A C 1
ATOM 779 O O . SER A 1 97 ? 11.639 2.226 -10.688 1.00 90.62 97 SER A O 1
ATOM 781 N N . PRO A 1 98 ? 11.206 1.083 -12.582 1.00 93.81 98 PRO A N 1
ATOM 782 C CA . PRO A 1 98 ? 10.149 0.270 -11.978 1.00 93.81 98 PRO A CA 1
ATOM 783 C C . PRO A 1 98 ? 10.616 -0.452 -10.704 1.00 93.81 98 PRO A C 1
ATOM 785 O O . PRO A 1 98 ? 9.940 -0.429 -9.679 1.00 93.81 98 PRO A O 1
ATOM 788 N N . ALA A 1 99 ? 11.841 -0.990 -10.713 1.00 92.06 99 ALA A N 1
ATOM 789 C CA . ALA A 1 99 ? 12.449 -1.616 -9.539 1.00 92.06 99 ALA A CA 1
ATOM 790 C C . ALA A 1 99 ? 12.653 -0.640 -8.360 1.00 92.06 99 ALA A C 1
ATOM 792 O O . ALA A 1 99 ? 12.606 -1.058 -7.202 1.00 92.06 99 ALA A O 1
ATOM 793 N N . GLY A 1 100 ? 12.863 0.653 -8.627 1.00 90.88 100 GLY A N 1
ATOM 794 C CA . GLY A 1 100 ? 12.915 1.698 -7.601 1.00 90.88 100 GLY A CA 1
ATOM 795 C C . GLY A 1 100 ? 11.567 1.889 -6.902 1.00 90.88 100 GLY A C 1
ATOM 796 O O . GLY A 1 100 ? 11.509 1.882 -5.673 1.00 90.88 100 GLY A O 1
ATOM 797 N N . TYR A 1 101 ? 10.480 1.965 -7.671 1.00 93.50 101 TYR A N 1
ATOM 798 C CA . TYR A 1 101 ? 9.117 2.017 -7.130 1.00 93.50 101 TYR A CA 1
ATOM 799 C C . TYR A 1 101 ? 8.773 0.758 -6.325 1.00 93.50 101 TYR A C 1
ATOM 801 O O . TYR A 1 101 ? 8.275 0.851 -5.204 1.00 93.50 101 TYR A O 1
ATOM 809 N N . PHE A 1 102 ? 9.103 -0.424 -6.849 1.00 94.31 102 PHE A N 1
ATOM 810 C CA . PHE A 1 102 ? 8.876 -1.695 -6.158 1.00 94.31 102 PHE A CA 1
ATOM 811 C C . PHE A 1 102 ? 9.617 -1.763 -4.825 1.00 94.31 102 PHE A C 1
ATOM 813 O O . PHE A 1 102 ? 9.041 -2.141 -3.804 1.00 94.31 102 PHE A O 1
ATOM 820 N N . ARG A 1 103 ? 10.881 -1.325 -4.807 1.00 90.88 103 ARG A N 1
ATOM 821 C CA . ARG A 1 103 ? 11.678 -1.228 -3.581 1.00 90.88 103 ARG A CA 1
ATOM 822 C C . ARG A 1 103 ? 11.015 -0.316 -2.554 1.00 90.88 103 ARG A C 1
ATOM 824 O O . ARG A 1 103 ? 10.996 -0.670 -1.380 1.00 90.88 103 ARG A O 1
ATOM 831 N N . LEU A 1 104 ? 10.457 0.816 -2.979 1.00 90.06 104 LEU A N 1
ATOM 832 C CA . LEU A 1 104 ? 9.777 1.753 -2.086 1.00 90.06 104 LEU A CA 1
ATOM 833 C C . LEU A 1 104 ? 8.528 1.137 -1.443 1.00 90.06 104 LEU A C 1
ATOM 835 O O . LEU A 1 104 ? 8.351 1.236 -0.229 1.00 90.06 104 LEU A O 1
ATOM 839 N N . ILE A 1 105 ? 7.699 0.451 -2.237 1.00 93.44 105 ILE A N 1
ATOM 840 C CA . ILE A 1 105 ? 6.510 -0.256 -1.736 1.00 93.44 105 ILE A CA 1
ATOM 841 C C . ILE A 1 105 ? 6.924 -1.327 -0.719 1.00 93.44 105 ILE A C 1
ATOM 843 O O . ILE A 1 105 ? 6.397 -1.366 0.393 1.00 93.44 105 ILE A O 1
ATOM 847 N N . MET A 1 106 ? 7.906 -2.162 -1.074 1.00 92.56 106 MET A N 1
ATOM 848 C CA . MET A 1 106 ? 8.407 -3.219 -0.193 1.00 92.56 106 MET A CA 1
ATOM 849 C C . MET A 1 106 ? 8.990 -2.654 1.107 1.00 92.56 106 MET A C 1
ATOM 851 O O . MET A 1 106 ? 8.726 -3.192 2.178 1.00 92.56 106 MET A O 1
ATOM 855 N N . MET A 1 107 ? 9.749 -1.559 1.034 1.00 89.44 107 MET A N 1
ATOM 856 C CA . MET A 1 107 ? 10.338 -0.903 2.202 1.00 89.44 107 MET A CA 1
ATOM 857 C C . MET A 1 107 ? 9.264 -0.391 3.170 1.00 89.44 107 MET A C 1
ATOM 859 O O . MET A 1 107 ? 9.375 -0.615 4.374 1.00 89.44 107 MET A O 1
ATOM 863 N N . ASN A 1 108 ? 8.197 0.235 2.666 1.00 90.50 108 ASN A N 1
ATOM 864 C CA . ASN A 1 108 ? 7.090 0.681 3.514 1.00 90.50 108 ASN A CA 1
ATOM 865 C C . ASN A 1 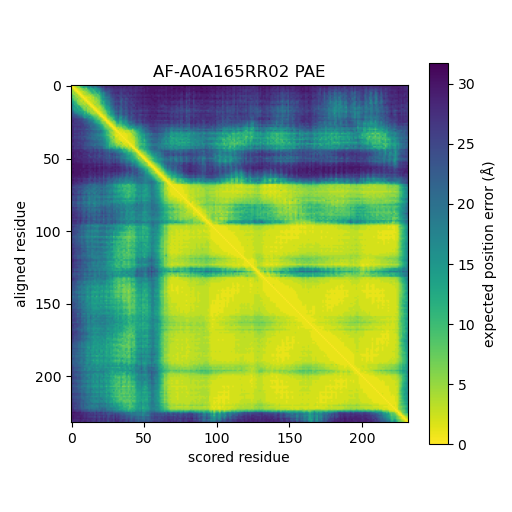108 ? 6.375 -0.491 4.193 1.00 90.50 108 ASN A C 1
ATOM 867 O O . ASN A 1 108 ? 6.011 -0.387 5.361 1.00 90.50 108 ASN A O 1
ATOM 871 N N . MET A 1 109 ? 6.236 -1.625 3.502 1.00 92.38 109 MET A N 1
ATOM 872 C CA . MET A 1 109 ? 5.683 -2.836 4.108 1.00 92.38 109 MET A CA 1
ATOM 873 C C . MET A 1 109 ? 6.597 -3.434 5.187 1.00 92.38 109 MET A C 1
ATOM 875 O O . MET A 1 109 ? 6.087 -3.919 6.192 1.00 92.38 109 MET A O 1
ATOM 879 N N . VAL A 1 110 ? 7.926 -3.354 5.039 1.00 88.38 110 VAL A N 1
ATOM 880 C CA . VAL A 1 110 ? 8.872 -3.750 6.103 1.00 88.38 110 VAL A CA 1
ATOM 881 C C . VAL A 1 110 ? 8.700 -2.872 7.342 1.00 88.38 110 VAL A C 1
ATOM 883 O O . VAL A 1 110 ? 8.630 -3.394 8.453 1.00 88.38 110 VAL A O 1
ATOM 886 N N . TYR A 1 111 ? 8.618 -1.549 7.176 1.00 86.50 111 TYR A N 1
ATOM 887 C CA . TYR A 1 111 ? 8.384 -0.646 8.309 1.00 86.50 111 TYR A CA 1
ATOM 888 C C . TYR A 1 111 ? 7.033 -0.907 8.975 1.00 86.50 111 TYR A C 1
ATOM 890 O O . TYR A 1 111 ? 6.936 -0.886 10.201 1.00 86.50 111 TYR A O 1
ATOM 898 N N . PHE A 1 112 ? 6.010 -1.219 8.179 1.00 91.31 112 PHE A N 1
ATOM 899 C CA . PHE A 1 112 ? 4.702 -1.570 8.711 1.00 91.31 112 PHE A CA 1
ATOM 900 C C . PHE A 1 112 ? 4.728 -2.881 9.495 1.00 91.31 112 PHE A C 1
ATOM 902 O O . PHE A 1 112 ? 4.142 -2.952 10.571 1.00 91.31 112 PHE A O 1
ATOM 909 N N . GLN A 1 113 ? 5.471 -3.883 9.020 1.00 88.88 113 GLN A N 1
ATOM 910 C CA . GLN A 1 113 ? 5.671 -5.127 9.758 1.00 88.88 113 GLN A CA 1
ATOM 911 C C . GLN A 1 113 ? 6.327 -4.878 11.122 1.00 88.88 113 GLN A C 1
ATOM 913 O O . GLN A 1 113 ? 5.862 -5.414 12.116 1.00 88.88 113 GLN A O 1
ATOM 918 N N . GLN A 1 114 ? 7.339 -4.006 11.202 1.00 87.31 114 GLN A N 1
ATOM 919 C CA . GLN A 1 114 ? 7.980 -3.664 12.483 1.00 87.31 114 GLN A CA 1
ATOM 920 C C . GLN A 1 114 ? 7.006 -3.043 13.489 1.00 87.31 114 GLN A C 1
ATOM 922 O O . GLN A 1 114 ? 7.147 -3.245 14.693 1.00 87.31 114 GLN A O 1
ATOM 927 N N . TYR A 1 115 ? 6.028 -2.276 13.005 1.00 89.19 115 TYR A N 1
ATOM 928 C CA . TYR A 1 115 ? 4.945 -1.782 13.846 1.00 89.19 115 TYR A CA 1
ATOM 929 C C . TYR A 1 115 ? 3.979 -2.904 14.244 1.00 89.19 115 TYR A C 1
ATOM 931 O O . TYR A 1 115 ? 3.630 -2.999 15.418 1.00 89.19 115 TYR A O 1
ATOM 939 N N . LEU A 1 116 ? 3.588 -3.787 13.320 1.00 89.25 116 LEU A N 1
ATOM 940 C CA . LEU A 1 116 ? 2.743 -4.941 13.649 1.00 89.25 116 LEU A CA 1
ATOM 941 C C . LEU A 1 116 ? 3.392 -5.869 14.682 1.00 89.25 116 LEU A C 1
ATOM 943 O O . LEU A 1 116 ? 2.692 -6.373 15.548 1.00 89.25 116 LEU A O 1
ATOM 947 N N . ASP A 1 117 ? 4.715 -6.034 14.653 1.00 86.38 117 ASP A N 1
ATOM 948 C CA . ASP A 1 117 ? 5.468 -6.817 15.646 1.00 86.38 117 ASP A CA 1
ATOM 949 C C . ASP A 1 117 ? 5.407 -6.211 17.060 1.00 86.38 117 ASP A C 1
ATOM 951 O O . ASP A 1 117 ? 5.837 -6.832 18.035 1.00 86.38 117 ASP A O 1
ATOM 955 N N . SER A 1 118 ? 4.917 -4.978 17.175 1.00 85.31 118 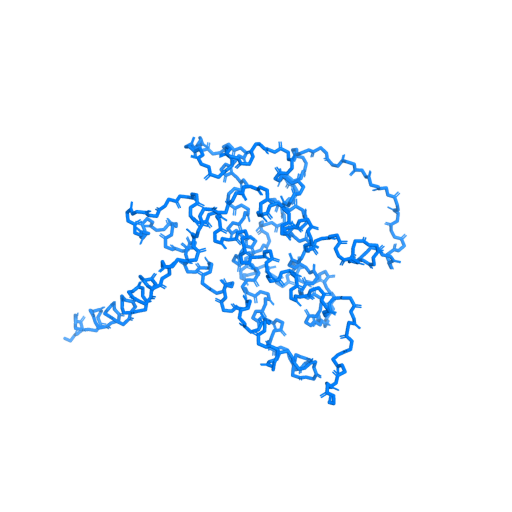SER A N 1
ATOM 956 C CA . SER A 1 118 ? 4.862 -4.234 18.423 1.00 85.31 118 SER A CA 1
ATOM 957 C C . SER A 1 118 ? 3.480 -4.073 19.042 1.00 85.31 118 SER A C 1
ATOM 959 O O . SER A 1 118 ? 3.373 -3.590 20.169 1.00 85.31 118 SER A O 1
ATOM 961 N N . VAL A 1 119 ? 2.443 -4.487 18.324 1.00 86.69 119 VAL A N 1
ATOM 962 C CA . VAL A 1 119 ? 1.055 -4.489 18.787 1.00 86.69 119 VAL A CA 1
ATOM 963 C C . VAL A 1 119 ? 0.523 -5.917 18.751 1.00 86.69 119 VAL A C 1
ATOM 965 O O . VAL A 1 119 ? 1.012 -6.753 17.994 1.00 86.69 119 VAL A O 1
ATOM 968 N N . GLU A 1 120 ? -0.485 -6.225 19.562 1.00 87.88 120 GLU A N 1
ATOM 969 C CA . GLU A 1 120 ? -1.168 -7.511 19.435 1.00 87.88 120 GLU A CA 1
ATOM 970 C C . GLU A 1 120 ? -1.935 -7.528 18.103 1.00 87.88 120 GLU A C 1
ATOM 972 O O . GLU A 1 120 ? -2.766 -6.658 17.833 1.00 87.88 120 GLU A O 1
ATOM 977 N N . PHE A 1 121 ? -1.623 -8.483 17.224 1.00 86.25 121 PHE A N 1
ATOM 978 C CA . PHE A 1 121 ? -2.177 -8.497 15.869 1.00 86.25 121 PHE A CA 1
ATOM 979 C C . PHE A 1 121 ? -3.693 -8.694 15.873 1.00 86.25 121 PHE A C 1
ATOM 981 O O . PHE A 1 121 ? -4.409 -8.040 15.115 1.00 86.25 121 PHE A O 1
ATOM 988 N N . GLU A 1 122 ? -4.193 -9.572 16.739 1.00 87.69 122 GLU A N 1
ATOM 989 C CA . GLU A 1 122 ? -5.619 -9.782 16.961 1.00 87.69 122 GLU A CA 1
ATOM 990 C C . GLU A 1 122 ? -6.299 -8.485 17.412 1.00 87.69 122 GLU A C 1
ATOM 992 O O . GLU A 1 122 ? -7.362 -8.136 16.901 1.00 87.69 122 GLU A O 1
ATOM 997 N N . GLU A 1 123 ? -5.654 -7.713 18.289 1.00 88.19 123 GLU A N 1
ATOM 998 C CA . GLU A 1 123 ? -6.144 -6.397 18.691 1.00 88.19 123 GLU A CA 1
ATOM 999 C C . GLU A 1 123 ? -6.149 -5.433 17.495 1.00 88.19 123 GLU A C 1
ATOM 1001 O O . GLU A 1 123 ? -7.158 -4.783 17.215 1.00 88.19 123 GLU A O 1
ATOM 1006 N N . PHE A 1 124 ? -5.077 -5.396 16.701 1.00 91.06 124 PHE A N 1
ATOM 1007 C CA . PHE A 1 124 ? -5.013 -4.571 15.495 1.00 91.06 124 PHE A CA 1
ATOM 1008 C C . PHE A 1 124 ? -6.128 -4.902 14.489 1.00 91.06 124 PHE A C 1
ATOM 1010 O O . PHE A 1 124 ? -6.723 -4.000 13.882 1.00 91.06 124 PHE A O 1
ATOM 1017 N N . ARG A 1 125 ? -6.436 -6.190 14.328 1.00 90.38 125 ARG A N 1
ATOM 1018 C CA . ARG A 1 125 ? -7.346 -6.738 13.317 1.00 90.38 125 ARG A CA 1
ATOM 1019 C C . ARG A 1 125 ? -8.818 -6.723 13.731 1.00 90.38 125 ARG A C 1
ATOM 1021 O O . ARG A 1 125 ? -9.657 -6.460 12.876 1.00 90.38 125 ARG A O 1
ATOM 1028 N N . ASP A 1 126 ? -9.131 -6.950 15.005 1.00 85.69 126 ASP A N 1
ATOM 1029 C CA . ASP A 1 126 ? -10.502 -7.283 15.425 1.00 85.69 126 ASP A CA 1
ATOM 1030 C C . ASP A 1 126 ? -11.079 -6.315 16.474 1.00 85.69 126 ASP A C 1
ATOM 1032 O O . ASP A 1 126 ? -12.286 -6.333 16.717 1.00 85.69 126 ASP A O 1
ATOM 1036 N N . SER A 1 127 ? -10.268 -5.445 17.090 1.00 80.25 127 SER A N 1
ATOM 1037 C CA . SER A 1 127 ? -10.764 -4.564 18.158 1.00 80.25 127 SER A CA 1
ATOM 1038 C C . SER A 1 127 ? -11.659 -3.422 17.653 1.00 80.25 127 SER A C 1
ATOM 1040 O O . SER A 1 127 ? -11.431 -2.824 16.588 1.00 80.25 127 SER A O 1
ATOM 1042 N N . GLU A 1 128 ? -12.660 -3.075 18.467 1.00 78.94 128 GLU A N 1
ATOM 1043 C CA . GLU A 1 128 ? -13.272 -1.749 18.443 1.00 78.94 128 GLU A CA 1
ATOM 1044 C C . GLU A 1 128 ? -12.269 -0.763 19.044 1.00 78.94 128 GLU A C 1
ATOM 1046 O O . GLU A 1 128 ? -11.897 -0.866 20.211 1.00 78.94 128 GLU A O 1
ATOM 1051 N N . VAL A 1 129 ? -11.784 0.162 18.222 1.00 76.50 129 VAL A N 1
ATOM 1052 C CA . VAL A 1 129 ? -10.659 1.028 18.580 1.00 76.50 129 VAL A CA 1
ATOM 1053 C C . VAL A 1 129 ? -11.128 2.408 19.004 1.00 76.50 129 VAL A C 1
ATOM 1055 O O . VAL A 1 129 ? -11.994 3.017 18.373 1.00 76.50 129 VAL A O 1
ATOM 1058 N N . GLU A 1 130 ? -10.503 2.938 20.052 1.00 81.50 130 GLU A N 1
ATOM 1059 C CA . GLU A 1 130 ? -10.686 4.330 20.442 1.00 81.50 130 GLU A CA 1
ATOM 1060 C C . GLU A 1 130 ? -10.128 5.263 19.355 1.00 81.50 130 GLU A C 1
ATOM 1062 O O . GLU A 1 130 ? -9.087 4.999 18.734 1.00 81.50 130 GLU A O 1
ATOM 1067 N N . THR A 1 131 ? -10.822 6.378 19.115 1.00 82.25 131 THR A N 1
ATOM 1068 C CA . THR A 1 131 ? -10.372 7.394 18.155 1.00 82.25 131 THR A CA 1
ATOM 1069 C C . THR A 1 131 ? -9.037 7.979 18.615 1.00 82.25 131 THR A C 1
ATOM 1071 O O . THR A 1 131 ? -8.924 8.447 19.741 1.00 82.25 131 THR A O 1
ATOM 1074 N N . GLY A 1 132 ? -8.028 7.969 17.741 1.00 80.56 132 GLY A N 1
ATOM 1075 C CA . GLY A 1 132 ? -6.687 8.478 18.056 1.00 80.56 132 GLY A CA 1
ATOM 1076 C C . GLY A 1 132 ? -5.772 7.498 18.797 1.00 80.56 132 GLY A C 1
ATOM 1077 O O . GLY A 1 132 ? -4.623 7.848 19.050 1.00 80.56 132 GLY A O 1
ATOM 1078 N N . SER A 1 133 ? -6.234 6.278 19.096 1.00 89.50 133 SER A N 1
ATOM 1079 C CA . SER A 1 133 ? -5.356 5.208 19.584 1.00 89.50 133 SER A CA 1
ATOM 1080 C C . SER A 1 133 ? -4.288 4.835 18.551 1.00 89.50 133 SER A C 1
ATOM 1082 O O . SER A 1 133 ? -4.474 5.019 17.343 1.00 89.50 133 SER A O 1
ATOM 1084 N N . ASP A 1 134 ? -3.183 4.256 19.020 1.00 90.50 134 ASP A N 1
ATOM 1085 C CA . ASP A 1 134 ? -2.097 3.794 18.151 1.00 90.50 134 ASP A CA 1
ATOM 1086 C C . ASP A 1 134 ? -2.573 2.766 17.129 1.00 90.50 134 ASP A C 1
ATOM 1088 O O . ASP A 1 134 ? -2.115 2.787 15.990 1.00 90.50 134 ASP A O 1
ATOM 1092 N N . ILE A 1 135 ? -3.542 1.920 17.491 1.00 91.88 135 ILE A N 1
ATOM 1093 C CA . ILE A 1 135 ? -4.153 0.979 16.553 1.00 91.88 135 ILE A CA 1
ATOM 1094 C C . ILE A 1 135 ? -4.929 1.731 15.476 1.00 91.88 135 ILE A C 1
ATOM 1096 O O . ILE A 1 135 ? -4.678 1.497 14.297 1.00 91.88 135 ILE A O 1
ATOM 1100 N N . THR A 1 136 ? -5.828 2.658 15.832 1.00 92.12 136 THR A N 1
ATOM 1101 C CA . THR A 1 136 ? -6.567 3.467 14.840 1.00 92.12 136 THR A CA 1
ATOM 1102 C C . THR A 1 136 ? -5.614 4.146 13.857 1.00 92.12 136 THR A C 1
ATOM 1104 O O . THR A 1 136 ? -5.809 4.068 12.644 1.00 92.12 136 THR A O 1
ATOM 1107 N N . ARG A 1 137 ? -4.540 4.742 14.375 1.00 93.44 137 ARG A N 1
ATOM 1108 C CA . ARG A 1 137 ? -3.489 5.391 13.585 1.00 93.44 137 ARG A CA 1
ATOM 1109 C C . ARG A 1 137 ? -2.748 4.400 12.683 1.00 93.44 137 ARG A C 1
ATOM 1111 O O . ARG A 1 137 ? -2.572 4.651 11.493 1.00 93.44 137 ARG A O 1
ATOM 1118 N N . GLY A 1 138 ? -2.394 3.223 13.196 1.00 94.19 138 GLY A N 1
ATOM 1119 C CA . GLY A 1 138 ? -1.802 2.142 12.406 1.00 94.19 138 GLY A CA 1
ATOM 1120 C C . GLY A 1 138 ? -2.718 1.64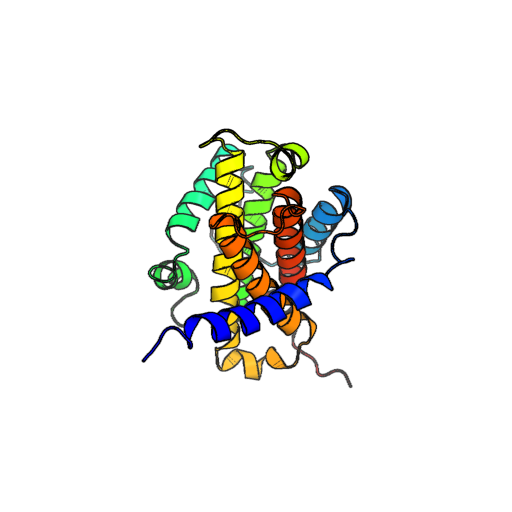5 11.281 1.00 94.19 138 GLY A C 1
ATOM 1121 O O . GLY A 1 138 ? -2.254 1.400 10.166 1.00 94.19 138 GLY A O 1
ATOM 1122 N N . ARG A 1 139 ? -4.033 1.551 11.526 1.00 94.94 139 ARG A N 1
ATOM 1123 C CA . ARG A 1 139 ? -5.037 1.203 10.503 1.00 94.94 139 ARG A CA 1
ATOM 1124 C C . ARG A 1 139 ? -5.072 2.251 9.390 1.00 94.94 139 ARG A C 1
ATOM 1126 O O . ARG A 1 139 ? -5.137 1.900 8.211 1.00 94.94 139 ARG A O 1
ATOM 1133 N N . GLU A 1 140 ? -4.983 3.534 9.740 1.00 94.81 140 GLU A N 1
ATOM 1134 C CA . GLU A 1 140 ? -4.871 4.623 8.765 1.00 94.81 140 GLU A CA 1
ATOM 1135 C C . GLU A 1 140 ? -3.584 4.540 7.945 1.00 94.81 140 GLU A C 1
ATOM 1137 O O . GLU A 1 140 ? -3.638 4.659 6.717 1.00 94.81 140 GLU A O 1
ATOM 1142 N N . VAL A 1 141 ? -2.448 4.258 8.588 1.00 95.25 141 VAL A N 1
ATOM 1143 C CA . VAL A 1 141 ? -1.168 4.038 7.902 1.00 95.25 141 VAL A CA 1
ATOM 1144 C C . VAL A 1 141 ? -1.273 2.882 6.908 1.00 95.25 141 VAL A C 1
ATOM 1146 O O . VAL A 1 141 ? -0.893 3.066 5.753 1.00 95.25 141 VAL A O 1
ATOM 1149 N N . LEU A 1 142 ? -1.854 1.737 7.284 1.00 96.31 142 LEU A N 1
ATOM 1150 C CA . LEU A 1 142 ? -2.060 0.607 6.365 1.00 96.31 142 LEU A CA 1
ATOM 1151 C C . LEU A 1 142 ? -2.868 1.015 5.125 1.00 96.31 142 LEU A C 1
ATOM 1153 O O . LEU A 1 142 ? -2.486 0.708 3.994 1.00 96.31 142 LEU A O 1
ATOM 1157 N N . MET A 1 143 ? -3.970 1.746 5.320 1.00 96.56 143 MET A N 1
ATOM 1158 C CA . MET A 1 143 ? -4.781 2.247 4.207 1.00 96.56 143 MET A CA 1
ATOM 1159 C C . MET A 1 143 ? -3.997 3.223 3.317 1.00 96.56 143 MET A C 1
ATOM 1161 O O . MET A 1 143 ? -4.143 3.202 2.090 1.00 96.56 143 MET A O 1
ATOM 1165 N N . ASN A 1 144 ? -3.153 4.068 3.909 1.00 95.62 144 ASN A N 1
ATOM 1166 C CA . ASN A 1 144 ? -2.303 4.997 3.169 1.00 95.62 144 ASN A CA 1
ATOM 1167 C C . ASN A 1 144 ? -1.231 4.252 2.362 1.00 95.62 144 ASN A C 1
ATOM 1169 O O . ASN A 1 144 ? -1.078 4.553 1.179 1.00 95.62 144 ASN A O 1
ATOM 1173 N N . ILE A 1 145 ? -0.574 3.236 2.939 1.00 95.38 145 ILE A N 1
ATOM 1174 C CA . ILE A 1 145 ? 0.376 2.361 2.229 1.00 95.38 145 ILE A CA 1
ATOM 1175 C C . ILE A 1 145 ? -0.311 1.705 1.034 1.00 95.38 145 ILE A C 1
ATOM 1177 O O . ILE A 1 145 ? 0.189 1.800 -0.081 1.00 95.38 145 ILE A O 1
ATOM 1181 N N . ALA A 1 146 ? -1.475 1.086 1.238 1.00 96.75 146 ALA A N 1
ATOM 1182 C CA . ALA A 1 146 ? -2.206 0.408 0.171 1.00 96.75 146 ALA A CA 1
ATOM 1183 C C . ALA A 1 146 ? -2.596 1.358 -0.975 1.00 96.75 146 ALA A C 1
ATOM 1185 O O . ALA A 1 146 ? -2.476 1.012 -2.150 1.00 96.75 146 ALA A O 1
ATOM 1186 N N . THR A 1 147 ? -3.037 2.573 -0.637 1.00 95.69 147 THR A N 1
ATOM 1187 C CA . THR A 1 147 ? -3.428 3.579 -1.634 1.00 95.69 147 THR A CA 1
ATOM 1188 C C . THR A 1 147 ? -2.210 4.142 -2.374 1.00 95.69 147 THR A C 1
ATOM 1190 O O . THR A 1 147 ? -2.291 4.399 -3.574 1.00 95.69 147 THR A O 1
ATOM 1193 N N . ALA A 1 148 ? -1.088 4.346 -1.680 1.00 94.62 148 ALA A N 1
ATOM 1194 C CA . ALA A 1 148 ? 0.164 4.792 -2.283 1.00 94.62 148 ALA A CA 1
ATOM 1195 C C . ALA A 1 148 ? 0.762 3.713 -3.194 1.00 94.62 148 ALA A C 1
ATOM 1197 O O . ALA A 1 148 ? 1.159 4.015 -4.314 1.00 94.62 148 ALA A O 1
ATOM 1198 N N . ALA A 1 149 ? 0.738 2.452 -2.754 1.00 95.62 149 ALA A N 1
ATOM 1199 C CA . ALA A 1 149 ? 1.211 1.309 -3.522 1.00 95.62 149 ALA A CA 1
ATOM 1200 C C . ALA A 1 149 ? 0.471 1.172 -4.859 1.00 95.62 149 ALA A C 1
ATOM 1202 O O . ALA A 1 149 ? 1.134 1.018 -5.877 1.00 95.62 149 ALA A O 1
ATOM 1203 N N . ASP A 1 150 ? -0.861 1.326 -4.891 1.00 96.44 150 ASP A N 1
ATOM 1204 C CA . ASP A 1 150 ? -1.626 1.384 -6.150 1.00 96.44 150 ASP A CA 1
ATOM 1205 C C . ASP A 1 150 ? -1.075 2.462 -7.093 1.00 96.44 150 ASP A C 1
ATOM 1207 O O . ASP A 1 150 ? -0.746 2.170 -8.241 1.00 96.44 150 ASP A O 1
ATOM 1211 N N . ARG A 1 151 ? -0.914 3.703 -6.617 1.00 94.62 151 ARG A N 1
ATOM 1212 C CA . ARG A 1 151 ? -0.427 4.806 -7.462 1.00 94.62 151 ARG A CA 1
ATOM 1213 C C . ARG A 1 151 ? 0.990 4.559 -7.969 1.00 94.62 151 ARG A C 1
ATOM 1215 O O . ARG A 1 151 ? 1.235 4.662 -9.165 1.00 94.62 151 ARG A O 1
ATOM 1222 N N . TRP A 1 152 ? 1.898 4.179 -7.080 1.00 94.75 152 TRP A N 1
ATOM 1223 C CA . TRP A 1 152 ? 3.300 3.926 -7.405 1.00 94.75 152 TRP A CA 1
ATOM 1224 C C . TRP A 1 152 ? 3.484 2.717 -8.320 1.00 94.75 152 TRP A C 1
ATOM 1226 O O . TRP A 1 152 ? 4.323 2.758 -9.213 1.00 94.75 152 TRP A O 1
ATOM 1236 N N . MET A 1 153 ? 2.681 1.667 -8.150 1.00 94.94 153 MET A N 1
ATOM 1237 C CA . MET A 1 153 ? 2.673 0.514 -9.048 1.00 94.94 153 MET A CA 1
ATOM 1238 C C . MET A 1 153 ? 2.172 0.912 -10.441 1.00 94.94 153 MET A C 1
ATOM 1240 O O . MET A 1 153 ? 2.778 0.532 -11.438 1.00 94.94 153 MET A O 1
ATOM 1244 N N . ASN A 1 154 ? 1.108 1.719 -10.532 1.00 95.12 154 ASN A N 1
ATOM 1245 C CA . ASN A 1 154 ? 0.635 2.246 -11.815 1.00 95.12 154 ASN A CA 1
ATOM 1246 C C . ASN A 1 154 ? 1.691 3.138 -12.489 1.00 95.12 154 ASN A C 1
ATOM 1248 O O . ASN A 1 154 ? 1.906 3.012 -13.691 1.00 95.12 154 ASN A O 1
ATOM 1252 N N . GLU A 1 155 ? 2.371 4.007 -11.735 1.00 93.44 155 GLU A N 1
ATOM 1253 C CA . GLU A 1 155 ? 3.470 4.825 -12.264 1.00 93.44 155 GLU A CA 1
ATOM 1254 C C . GLU A 1 155 ? 4.626 3.964 -12.773 1.00 93.44 155 GLU A C 1
ATOM 1256 O O . GLU A 1 155 ? 5.088 4.173 -13.892 1.00 93.44 155 GLU A O 1
ATOM 1261 N N . ALA A 1 156 ? 5.050 2.963 -11.996 1.00 94.12 156 ALA A N 1
ATOM 1262 C CA . ALA A 1 156 ? 6.107 2.033 -12.378 1.00 94.12 156 ALA A CA 1
ATOM 1263 C C . ALA A 1 156 ? 5.782 1.309 -13.689 1.00 94.12 156 ALA A C 1
ATOM 1265 O O . ALA A 1 156 ? 6.626 1.237 -14.578 1.00 94.12 156 ALA A O 1
ATOM 1266 N N . MET A 1 157 ? 4.549 0.816 -13.817 1.00 94.44 157 MET A N 1
ATOM 1267 C CA . MET A 1 157 ? 4.067 0.102 -15.001 1.00 94.44 157 MET A CA 1
ATOM 1268 C C . MET A 1 157 ? 3.847 1.028 -16.204 1.00 94.44 157 MET A C 1
ATOM 1270 O O . MET A 1 157 ? 3.762 0.549 -17.325 1.00 94.44 157 MET A O 1
ATOM 1274 N N . ALA A 1 158 ? 3.757 2.344 -16.007 1.00 94.31 158 ALA A N 1
ATOM 1275 C CA . ALA A 1 158 ? 3.637 3.311 -17.097 1.00 94.31 158 ALA A CA 1
ATOM 1276 C C . ALA A 1 158 ? 4.997 3.750 -17.675 1.00 94.31 158 ALA A C 1
ATOM 1278 O O . ALA A 1 158 ? 5.034 4.461 -18.682 1.00 94.31 158 ALA A O 1
ATOM 1279 N N . LEU A 1 159 ? 6.116 3.373 -17.044 1.00 92.75 159 LEU A N 1
ATOM 1280 C CA . LEU A 1 159 ? 7.451 3.707 -17.535 1.00 92.75 159 LEU A CA 1
ATOM 1281 C C . LEU A 1 159 ? 7.793 2.891 -18.793 1.00 92.75 159 LEU A C 1
ATOM 1283 O O . LEU A 1 159 ? 7.541 1.691 -18.810 1.00 92.75 159 LEU A O 1
ATOM 1287 N N . PRO A 1 160 ? 8.476 3.470 -19.801 1.00 93.25 160 PRO A N 1
ATOM 1288 C CA . PRO A 1 160 ? 8.921 2.715 -20.980 1.00 93.25 160 PRO A CA 1
ATOM 1289 C C . PRO A 1 160 ? 9.793 1.496 -20.639 1.00 93.25 160 PRO A C 1
ATOM 1291 O O . PRO A 1 160 ? 9.696 0.448 -21.266 1.00 93.25 160 PRO A O 1
ATOM 1294 N N . THR A 1 161 ? 10.605 1.604 -19.586 1.00 92.06 161 THR A N 1
ATOM 1295 C CA . THR A 1 161 ? 11.457 0.510 -19.102 1.00 92.06 161 THR A CA 1
ATOM 1296 C C . THR A 1 161 ? 10.666 -0.663 -18.517 1.00 92.06 161 THR A C 1
ATOM 1298 O O . THR A 1 161 ? 11.218 -1.753 -18.399 1.00 92.06 161 THR A O 1
ATOM 1301 N N . ALA A 1 162 ? 9.383 -0.491 -18.176 1.00 93.06 162 ALA A N 1
ATOM 1302 C CA . ALA A 1 162 ? 8.519 -1.595 -17.759 1.00 93.06 162 ALA A CA 1
ATOM 1303 C C . ALA A 1 162 ? 8.272 -2.588 -18.905 1.00 93.06 162 ALA A C 1
ATOM 1305 O O . ALA A 1 162 ? 8.280 -3.800 -18.682 1.00 93.06 162 ALA A O 1
ATOM 1306 N N . GLU A 1 163 ? 8.120 -2.087 -20.132 1.00 91.62 163 GLU A N 1
ATOM 1307 C CA . GLU A 1 163 ? 7.989 -2.915 -21.333 1.00 91.62 163 GLU A CA 1
ATOM 1308 C C . GLU A 1 163 ? 9.296 -3.658 -21.628 1.00 91.62 163 GLU A C 1
ATOM 1310 O O . GLU A 1 163 ? 9.288 -4.872 -21.812 1.00 91.62 163 GLU A O 1
ATOM 1315 N N . GLU A 1 164 ? 10.436 -2.967 -21.553 1.00 90.19 164 GLU A N 1
ATOM 1316 C CA . GLU A 1 164 ? 11.766 -3.570 -21.747 1.00 90.19 164 GLU A CA 1
ATOM 1317 C C . GLU A 1 164 ? 12.070 -4.686 -20.733 1.00 90.19 164 GLU A C 1
ATOM 1319 O O . GLU A 1 164 ? 12.763 -5.654 -21.045 1.00 90.19 164 GLU A O 1
ATOM 1324 N N . MET A 1 165 ? 11.544 -4.560 -19.513 1.00 88.06 165 MET A N 1
ATOM 1325 C CA . MET A 1 165 ? 11.682 -5.550 -18.444 1.00 88.06 165 MET A CA 1
ATOM 1326 C C . MET A 1 165 ? 10.670 -6.707 -18.547 1.00 88.06 165 MET A C 1
ATOM 1328 O O . MET A 1 165 ? 10.765 -7.650 -17.760 1.00 88.06 165 MET A O 1
ATOM 1332 N N . GLY A 1 166 ? 9.720 -6.657 -19.489 1.00 91.62 166 GLY A N 1
ATOM 1333 C CA . GLY A 1 166 ? 8.664 -7.663 -19.644 1.00 91.62 166 GLY A CA 1
ATOM 1334 C C . GLY A 1 166 ? 7.619 -7.643 -18.524 1.00 91.62 166 GLY A C 1
ATOM 1335 O O . GLY A 1 166 ? 6.950 -8.647 -18.291 1.00 91.62 166 GLY A O 1
ATOM 1336 N N . LEU A 1 167 ? 7.464 -6.520 -17.809 1.00 93.81 167 LEU A N 1
ATOM 1337 C CA . LEU A 1 167 ? 6.579 -6.437 -16.636 1.00 93.81 167 LEU A CA 1
ATOM 1338 C C . LEU A 1 167 ? 5.103 -6.644 -16.992 1.00 93.81 167 LEU A C 1
ATOM 1340 O O . LEU A 1 167 ? 4.326 -7.113 -16.165 1.00 93.81 167 LEU A O 1
ATOM 1344 N N . HIS A 1 168 ? 4.714 -6.291 -18.218 1.00 93.88 168 HIS A N 1
ATOM 1345 C CA . HIS A 1 168 ? 3.347 -6.459 -18.714 1.00 93.88 168 HIS A CA 1
ATOM 1346 C C . HIS A 1 168 ? 2.997 -7.911 -19.058 1.00 93.88 168 HIS A C 1
ATOM 1348 O O . HIS A 1 168 ? 1.815 -8.250 -19.074 1.00 93.88 168 HIS A O 1
ATOM 1354 N N . ASP A 1 169 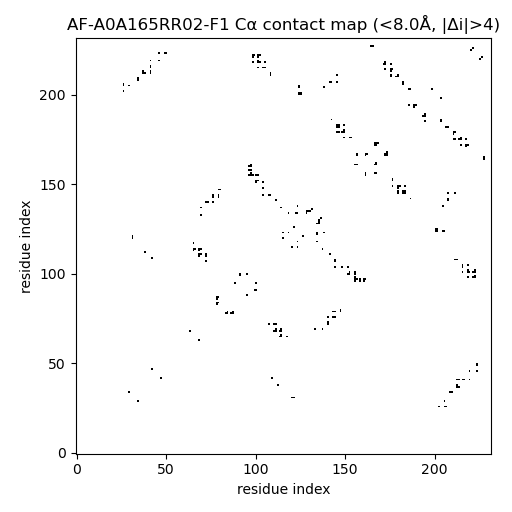? 4.006 -8.750 -19.303 1.00 93.75 169 ASP A N 1
ATOM 1355 C CA . ASP A 1 169 ? 3.832 -10.167 -19.635 1.00 93.75 169 ASP A CA 1
ATOM 1356 C C . ASP A 1 169 ? 3.876 -11.063 -18.386 1.00 93.75 169 ASP A C 1
ATOM 1358 O O . ASP A 1 169 ? 3.445 -12.217 -18.423 1.00 93.75 169 ASP A O 1
ATOM 1362 N N . ASP A 1 170 ? 4.362 -10.537 -17.258 1.00 93.94 170 ASP A N 1
ATOM 1363 C CA . ASP A 1 170 ? 4.336 -11.227 -15.972 1.00 93.94 170 ASP A CA 1
ATOM 1364 C C . ASP A 1 170 ? 2.919 -11.215 -15.377 1.00 93.94 170 ASP A C 1
ATOM 1366 O O . ASP A 1 170 ? 2.460 -10.239 -14.774 1.00 93.94 170 ASP A O 1
ATOM 1370 N N . SER A 1 171 ? 2.226 -12.347 -15.513 1.00 94.69 171 SER A N 1
ATOM 1371 C CA . SER A 1 171 ? 0.867 -12.521 -15.001 1.00 94.69 171 SER A CA 1
ATOM 1372 C C . SER A 1 171 ? 0.746 -12.336 -13.485 1.00 94.69 171 SER A C 1
ATOM 1374 O O . SER A 1 171 ? -0.294 -11.873 -13.021 1.00 94.69 171 SER A O 1
ATOM 1376 N N . GLU A 1 172 ? 1.775 -12.680 -12.703 1.00 93.44 172 GLU A N 1
ATOM 1377 C CA . GLU A 1 172 ? 1.741 -12.540 -11.241 1.00 93.44 172 GLU A CA 1
ATOM 1378 C C . GLU A 1 172 ? 1.839 -11.063 -10.841 1.00 93.44 172 GLU A C 1
ATOM 1380 O O . GLU A 1 172 ? 1.141 -10.590 -9.933 1.00 93.44 172 GLU A O 1
ATOM 1385 N N . LEU A 1 173 ? 2.662 -10.299 -11.559 1.00 93.44 173 LEU A N 1
ATOM 1386 C CA . LEU A 1 173 ? 2.812 -8.864 -11.349 1.00 93.44 173 LEU A CA 1
ATOM 1387 C C . LEU A 1 173 ? 1.569 -8.081 -11.796 1.00 93.44 173 LEU A C 1
ATOM 1389 O O . LEU A 1 173 ? 1.096 -7.203 -11.069 1.00 93.44 173 LEU A O 1
ATOM 1393 N N . VAL A 1 174 ? 0.996 -8.433 -12.949 1.00 94.75 174 VAL A N 1
ATOM 1394 C CA . VAL A 1 174 ? -0.255 -7.843 -13.454 1.00 94.75 174 VAL A CA 1
ATOM 1395 C C . VAL A 1 174 ? -1.416 -8.109 -12.491 1.00 94.75 174 VAL A C 1
ATOM 1397 O O . VAL A 1 174 ? -2.198 -7.203 -12.191 1.00 94.75 174 VAL A O 1
ATOM 1400 N N . GLU A 1 175 ? -1.504 -9.320 -11.941 1.00 93.56 175 GLU A N 1
ATOM 1401 C CA . GLU A 1 175 ? -2.511 -9.652 -10.931 1.00 93.56 175 GLU A CA 1
ATOM 1402 C C . GLU A 1 175 ? -2.289 -8.874 -9.623 1.00 93.56 175 GLU A C 1
ATOM 1404 O O . GLU A 1 175 ? -3.241 -8.384 -9.010 1.00 93.56 175 GLU A O 1
ATOM 1409 N N . SER A 1 176 ? -1.030 -8.659 -9.234 1.00 94.75 176 SER A N 1
ATOM 1410 C CA . SER A 1 176 ? -0.681 -7.831 -8.071 1.00 94.75 176 SER A CA 1
ATOM 1411 C C . SER A 1 176 ? -1.152 -6.384 -8.239 1.00 94.75 176 SER A C 1
ATOM 1413 O O . SER A 1 176 ? -1.769 -5.831 -7.326 1.00 94.75 176 SER A O 1
ATOM 1415 N N . LEU A 1 177 ? -0.940 -5.786 -9.418 1.00 95.06 177 LEU A N 1
ATOM 1416 C CA . LEU A 1 177 ? -1.453 -4.453 -9.751 1.00 95.06 177 LEU A CA 1
ATOM 1417 C C . LEU A 1 177 ? -2.986 -4.406 -9.647 1.00 95.06 177 LEU A C 1
ATOM 1419 O O . LEU A 1 177 ? -3.544 -3.481 -9.051 1.00 95.06 177 LEU A O 1
ATOM 1423 N N . ARG A 1 178 ? -3.679 -5.425 -10.170 1.00 95.12 178 ARG A N 1
ATOM 1424 C CA . ARG A 1 178 ? -5.143 -5.531 -10.077 1.00 95.12 178 ARG A CA 1
ATOM 1425 C C . ARG A 1 178 ? -5.617 -5.569 -8.623 1.00 95.12 178 ARG A C 1
ATOM 1427 O O . ARG A 1 178 ? -6.588 -4.892 -8.280 1.00 95.12 178 ARG A O 1
ATOM 1434 N N . HIS A 1 179 ? -4.943 -6.329 -7.762 1.00 93.38 179 HIS A N 1
ATOM 1435 C CA . HIS A 1 179 ? -5.271 -6.396 -6.339 1.00 93.38 179 HIS A CA 1
ATOM 1436 C C . HIS A 1 179 ? -5.010 -5.079 -5.602 1.00 93.38 179 HIS A C 1
ATOM 1438 O O . HIS A 1 179 ? -5.863 -4.655 -4.823 1.00 93.38 179 HIS A O 1
ATOM 1444 N N . MET A 1 180 ? -3.903 -4.384 -5.882 1.00 95.12 180 MET A N 1
ATOM 1445 C CA . MET A 1 180 ? -3.663 -3.050 -5.314 1.00 95.12 180 MET A CA 1
ATOM 1446 C C . MET A 1 180 ? -4.759 -2.057 -5.714 1.00 95.12 180 MET A C 1
ATOM 1448 O O . MET A 1 180 ? -5.252 -1.296 -4.878 1.00 95.12 180 MET A O 1
ATOM 1452 N N . HIS A 1 181 ? -5.219 -2.119 -6.965 1.00 95.94 181 HIS A N 1
ATOM 1453 C CA . HIS A 1 181 ? -6.328 -1.287 -7.411 1.00 95.94 181 HIS A CA 1
ATOM 1454 C C . HIS A 1 181 ? -7.631 -1.600 -6.657 1.00 95.94 181 HIS A C 1
ATOM 1456 O O . HIS A 1 181 ? -8.355 -0.691 -6.239 1.00 95.94 181 HIS A O 1
ATOM 1462 N N . LEU A 1 182 ? -7.922 -2.884 -6.424 1.00 94.69 182 LEU A N 1
ATOM 1463 C CA . LEU A 1 182 ? -9.074 -3.307 -5.624 1.00 94.69 182 LEU A CA 1
ATOM 1464 C C . LEU A 1 182 ? -8.975 -2.839 -4.167 1.00 94.69 182 LEU A C 1
ATOM 1466 O O . LEU A 1 182 ? -9.975 -2.376 -3.619 1.00 94.69 182 LEU A O 1
ATOM 1470 N N . ASN A 1 183 ? -7.786 -2.867 -3.561 1.00 96.00 183 ASN A N 1
ATOM 1471 C CA . ASN A 1 183 ? -7.570 -2.341 -2.212 1.00 96.00 183 ASN A CA 1
ATOM 1472 C C . ASN A 1 183 ? -8.000 -0.879 -2.096 1.00 96.00 183 ASN A C 1
ATOM 1474 O O . ASN A 1 183 ? -8.733 -0.522 -1.174 1.00 96.00 183 ASN A O 1
ATOM 1478 N N . LYS A 1 184 ? -7.606 -0.032 -3.056 1.00 95.38 184 LYS A N 1
ATOM 1479 C CA . LYS A 1 184 ? -8.014 1.381 -3.090 1.00 95.38 184 LYS A CA 1
ATOM 1480 C C . LYS A 1 184 ? -9.537 1.534 -3.131 1.00 95.38 184 LYS A C 1
ATOM 1482 O O . LYS A 1 184 ? -10.086 2.418 -2.465 1.00 95.38 184 LYS A O 1
ATOM 1487 N N . GLN A 1 185 ? -10.233 0.679 -3.881 1.00 94.88 185 GLN A N 1
ATOM 1488 C CA . GLN A 1 185 ? -11.698 0.685 -3.945 1.00 94.88 185 GLN A CA 1
ATOM 1489 C C . GLN A 1 185 ? -12.330 0.256 -2.613 1.00 94.88 185 GLN A C 1
ATOM 1491 O O . GLN A 1 185 ? -13.236 0.940 -2.134 1.00 94.88 185 GLN A O 1
ATOM 1496 N N . ILE A 1 186 ? -11.817 -0.811 -1.990 1.00 95.12 186 ILE A N 1
ATOM 1497 C CA . ILE A 1 186 ? -12.271 -1.311 -0.681 1.00 95.12 186 ILE A CA 1
ATOM 1498 C C . ILE A 1 186 ? -12.078 -0.242 0.396 1.00 95.12 186 ILE A C 1
ATOM 1500 O O . ILE A 1 186 ? -13.021 0.076 1.114 1.00 95.12 186 ILE A O 1
ATOM 1504 N N . ILE A 1 187 ? -10.902 0.387 0.457 1.00 96.06 187 ILE A N 1
ATOM 1505 C CA . ILE A 1 187 ? -10.600 1.482 1.392 1.00 96.06 187 ILE A CA 1
ATOM 1506 C C . ILE A 1 187 ? -11.562 2.651 1.191 1.00 96.06 187 ILE A C 1
ATOM 1508 O O . ILE A 1 187 ? -12.078 3.221 2.150 1.00 96.06 187 ILE A O 1
ATOM 1512 N N . SER A 1 188 ? -11.822 3.013 -0.065 1.00 96.06 188 SER A N 1
ATOM 1513 C CA . SER A 1 188 ? -12.737 4.103 -0.391 1.00 96.06 188 SER A CA 1
ATOM 1514 C C . SER A 1 188 ? -14.172 3.794 0.051 1.00 96.06 188 SER A C 1
ATOM 1516 O O . SER A 1 188 ? -14.849 4.681 0.566 1.00 96.06 188 SER A O 1
ATOM 1518 N N . ALA A 1 189 ? -14.634 2.553 -0.126 1.00 94.50 189 ALA A N 1
ATOM 1519 C CA . ALA A 1 189 ? -15.944 2.106 0.341 1.00 94.50 189 ALA A CA 1
ATOM 1520 C C . ALA A 1 189 ? -16.013 2.041 1.877 1.00 94.50 189 ALA A C 1
ATOM 1522 O O . ALA A 1 189 ? -16.980 2.531 2.457 1.00 94.50 189 ALA A O 1
ATOM 1523 N N . TYR A 1 190 ? -14.964 1.541 2.538 1.00 94.25 190 TYR A N 1
ATOM 1524 C CA . TYR A 1 190 ? -14.829 1.535 3.998 1.00 94.25 190 TYR A CA 1
ATOM 1525 C C . TYR A 1 190 ? -14.953 2.943 4.582 1.00 94.25 190 TYR A C 1
ATOM 1527 O O . TYR A 1 190 ? -15.819 3.192 5.417 1.00 94.25 190 TYR A O 1
ATOM 1535 N N . LYS A 1 191 ? -14.171 3.903 4.069 1.00 92.94 191 LYS A N 1
ATOM 1536 C CA . LYS A 1 191 ? -14.193 5.300 4.535 1.00 92.94 191 LYS A CA 1
ATOM 1537 C C . LYS A 1 191 ? -15.544 5.997 4.333 1.00 92.94 191 LYS A C 1
ATOM 1539 O O . LYS A 1 191 ? -15.850 6.932 5.064 1.00 92.94 191 LYS A O 1
ATOM 1544 N N . ARG A 1 192 ? -16.349 5.570 3.352 1.00 95.44 192 ARG A N 1
ATOM 1545 C CA . ARG A 1 192 ? -17.701 6.108 3.109 1.00 95.44 192 ARG A CA 1
ATOM 1546 C C . ARG A 1 192 ? -18.810 5.363 3.860 1.00 95.44 192 ARG A C 1
ATOM 1548 O O . ARG A 1 192 ? -19.962 5.771 3.758 1.00 95.44 192 ARG A O 1
ATOM 1555 N N . GLY A 1 193 ? -18.492 4.293 4.593 1.00 92.00 193 GLY A N 1
ATOM 1556 C CA . GLY A 1 193 ? -19.503 3.433 5.215 1.00 92.00 193 GLY A CA 1
ATOM 1557 C C . GLY A 1 193 ? -20.357 2.677 4.188 1.00 92.00 193 GLY A C 1
ATOM 1558 O O . GLY A 1 193 ? -21.522 2.394 4.440 1.00 92.00 193 GLY A O 1
ATOM 1559 N N . GLU A 1 194 ? -19.793 2.390 3.013 1.00 94.56 194 GLU A N 1
ATOM 1560 C CA . GLU A 1 194 ? -20.467 1.740 1.879 1.00 94.56 194 GLU A CA 1
ATOM 1561 C C . GLU A 1 194 ? -20.085 0.258 1.727 1.00 94.56 194 GLU A C 1
ATOM 1563 O O . GLU A 1 194 ? -20.420 -0.367 0.718 1.00 94.56 194 GLU A O 1
ATOM 1568 N N . LEU A 1 195 ? -19.359 -0.318 2.693 1.00 91.19 195 LEU A N 1
ATOM 1569 C CA . LEU A 1 195 ? -19.091 -1.753 2.681 1.00 91.19 195 LEU A CA 1
ATOM 1570 C C . LEU A 1 195 ? -20.377 -2.563 2.902 1.00 91.19 195 LEU A C 1
ATOM 1572 O O . LEU A 1 195 ? -21.297 -2.097 3.583 1.00 91.19 195 LEU A O 1
ATOM 1576 N N . PRO A 1 196 ? -20.442 -3.792 2.360 1.00 90.81 196 PRO A N 1
ATOM 1577 C CA . PRO A 1 196 ? -21.467 -4.754 2.739 1.00 90.81 196 PRO A CA 1
ATOM 1578 C C . PRO A 1 196 ? -21.553 -4.911 4.262 1.00 90.81 196 PRO A C 1
ATOM 1580 O O . PRO A 1 196 ? -20.535 -4.907 4.947 1.00 90.81 196 PRO A O 1
ATOM 1583 N N . SER A 1 197 ? -22.763 -5.087 4.795 1.00 87.81 197 SER A N 1
ATOM 1584 C CA . SER A 1 197 ? -22.990 -5.191 6.245 1.00 87.81 197 SER A CA 1
ATOM 1585 C C . SER A 1 197 ? -22.338 -6.415 6.895 1.00 87.81 197 SER A C 1
ATOM 1587 O O . SER A 1 197 ? -22.229 -6.469 8.113 1.00 87.81 197 SER A O 1
ATOM 1589 N N . ASP A 1 198 ? -21.971 -7.421 6.099 1.00 88.50 198 ASP A N 1
ATOM 1590 C CA . ASP A 1 198 ? -21.243 -8.613 6.536 1.00 88.50 198 ASP A CA 1
ATOM 1591 C C . ASP A 1 198 ? -19.718 -8.455 6.457 1.00 88.50 198 ASP A C 1
ATOM 1593 O O . ASP A 1 198 ? -19.011 -9.395 6.806 1.00 88.50 198 ASP A O 1
ATOM 1597 N N . MET A 1 199 ? -19.218 -7.299 6.005 1.00 88.56 199 MET A N 1
ATOM 1598 C CA . MET A 1 199 ? -17.793 -7.002 5.908 1.00 88.56 199 MET A CA 1
ATOM 1599 C C . MET A 1 199 ? -17.370 -6.067 7.040 1.00 88.56 199 MET A C 1
ATOM 1601 O O . MET A 1 199 ? -17.900 -4.969 7.213 1.00 88.56 199 MET A O 1
ATOM 1605 N N . SER A 1 200 ? -16.391 -6.518 7.806 1.00 90.38 200 SER A N 1
ATOM 1606 C CA . SER A 1 200 ? -15.842 -5.833 8.970 1.00 90.38 200 SER A CA 1
ATOM 1607 C C . SER A 1 200 ? -14.454 -5.256 8.679 1.00 90.38 200 SER A C 1
ATOM 1609 O O . SER A 1 200 ? -13.866 -5.497 7.621 1.00 90.38 200 SER A O 1
ATOM 1611 N N . TRP A 1 201 ? -13.895 -4.500 9.630 1.00 93.00 201 TRP A N 1
ATOM 1612 C CA . TRP A 1 201 ? -12.495 -4.071 9.543 1.00 93.00 201 TRP A CA 1
ATOM 1613 C C . TRP A 1 201 ? -11.535 -5.265 9.425 1.00 93.00 201 TRP A C 1
ATOM 1615 O O . TRP A 1 201 ? -10.572 -5.179 8.668 1.00 93.00 201 TRP A O 1
ATOM 1625 N N . GLN A 1 202 ? -11.821 -6.382 10.097 1.00 93.94 202 GLN A N 1
ATOM 1626 C CA . GLN A 1 202 ? -11.033 -7.609 9.999 1.00 93.94 202 GLN A CA 1
ATOM 1627 C C . GLN A 1 202 ? -10.878 -8.064 8.540 1.00 93.94 202 GLN A C 1
ATOM 1629 O O . GLN A 1 202 ? -9.764 -8.331 8.091 1.00 93.94 202 GLN A O 1
ATOM 1634 N N . ASP A 1 203 ? -11.971 -8.064 7.772 1.00 92.75 203 ASP A N 1
ATOM 1635 C CA . ASP A 1 203 ? -11.956 -8.449 6.357 1.00 92.75 203 ASP A CA 1
ATOM 1636 C C . ASP A 1 203 ? -11.152 -7.460 5.501 1.00 92.75 203 ASP A C 1
ATOM 1638 O O . ASP A 1 203 ? -10.407 -7.860 4.605 1.00 92.75 203 ASP A O 1
ATOM 1642 N N . VAL A 1 204 ? -11.274 -6.158 5.790 1.00 94.12 204 VAL A N 1
ATOM 1643 C CA . VAL A 1 204 ? -10.476 -5.118 5.125 1.00 94.12 204 VAL A CA 1
ATOM 1644 C C . VAL A 1 204 ? -8.992 -5.337 5.416 1.00 94.12 204 VAL A C 1
ATOM 1646 O O . VAL A 1 204 ? -8.195 -5.413 4.485 1.00 94.12 204 VAL A O 1
ATOM 1649 N N . CYS A 1 205 ? -8.626 -5.482 6.689 1.00 94.81 205 CYS A N 1
ATOM 1650 C CA . CYS A 1 205 ? -7.259 -5.709 7.148 1.00 94.81 205 CYS A CA 1
ATOM 1651 C C . CYS A 1 205 ? -6.627 -6.922 6.450 1.00 94.81 205 CYS A C 1
ATOM 1653 O O . CYS A 1 205 ? -5.554 -6.803 5.853 1.00 94.81 205 CYS A O 1
ATOM 1655 N N . ASP A 1 206 ? -7.331 -8.056 6.442 1.00 92.81 206 ASP A N 1
ATOM 1656 C CA . ASP A 1 206 ? -6.868 -9.295 5.819 1.00 92.81 206 ASP A CA 1
ATOM 1657 C C . ASP A 1 206 ? -6.602 -9.126 4.325 1.00 92.81 206 ASP A C 1
ATOM 1659 O O . ASP A 1 206 ? -5.544 -9.520 3.830 1.00 92.81 206 ASP A O 1
ATOM 1663 N N . VAL A 1 207 ? -7.549 -8.524 3.597 1.00 93.62 207 VAL A N 1
ATOM 1664 C CA . VAL A 1 207 ? -7.416 -8.321 2.151 1.00 93.62 207 VAL A CA 1
ATOM 1665 C C . VAL A 1 207 ? -6.240 -7.399 1.841 1.00 93.62 207 VAL A C 1
ATOM 1667 O O . VAL A 1 207 ? -5.455 -7.709 0.941 1.00 93.62 207 VAL A O 1
ATOM 1670 N N . LEU A 1 208 ? -6.076 -6.304 2.593 1.00 95.75 208 LEU A N 1
ATOM 1671 C CA . LEU A 1 208 ? -4.969 -5.367 2.402 1.00 95.75 208 LEU A CA 1
ATOM 1672 C C . LEU A 1 208 ? -3.614 -6.036 2.660 1.00 95.75 208 LEU A C 1
ATOM 1674 O O . LEU A 1 208 ? -2.728 -5.967 1.808 1.00 95.75 208 LEU A O 1
ATOM 1678 N N . LEU A 1 209 ? -3.453 -6.712 3.799 1.00 93.94 209 LEU A N 1
ATOM 1679 C CA . LEU A 1 209 ? -2.187 -7.349 4.168 1.00 93.94 209 LEU A CA 1
ATOM 1680 C C . LEU A 1 209 ? -1.824 -8.499 3.233 1.00 93.94 209 LEU A C 1
ATOM 1682 O O . LEU A 1 209 ? -0.672 -8.605 2.810 1.00 93.94 209 LEU A O 1
ATOM 1686 N N . LEU A 1 210 ? -2.798 -9.336 2.871 1.00 91.62 210 LEU A N 1
ATOM 1687 C CA . LEU A 1 210 ? -2.569 -10.466 1.977 1.00 91.62 210 LEU A CA 1
ATOM 1688 C C . LEU A 1 210 ? -2.130 -9.996 0.587 1.00 91.62 210 LEU A C 1
ATOM 1690 O O . LEU A 1 210 ? -1.129 -10.475 0.057 1.00 91.62 210 LEU A O 1
ATOM 1694 N N . SER A 1 211 ? -2.863 -9.054 -0.002 1.00 93.69 211 SER A N 1
ATOM 1695 C CA . SER A 1 211 ? -2.568 -8.552 -1.348 1.00 93.69 211 SER A CA 1
ATOM 1696 C C . SER A 1 211 ? -1.244 -7.790 -1.415 1.00 93.69 211 SER A C 1
ATOM 1698 O O . SER A 1 211 ? -0.466 -8.020 -2.340 1.00 93.69 211 SER A O 1
ATOM 1700 N N . LEU A 1 212 ? -0.940 -6.943 -0.425 1.00 95.31 212 LEU A N 1
ATOM 1701 C CA . LEU A 1 212 ? 0.349 -6.251 -0.343 1.00 95.31 212 LEU A CA 1
ATOM 1702 C C . LEU A 1 212 ? 1.500 -7.235 -0.116 1.00 95.31 212 LEU A C 1
ATOM 1704 O O . LEU A 1 212 ? 2.555 -7.099 -0.736 1.00 95.31 212 LEU A O 1
ATOM 1708 N N . GLY A 1 213 ? 1.289 -8.254 0.721 1.00 91.75 213 GLY A N 1
ATOM 1709 C CA . GLY A 1 213 ? 2.254 -9.321 0.961 1.00 91.75 213 GLY A CA 1
ATOM 1710 C C . GLY A 1 213 ? 2.587 -10.106 -0.308 1.00 91.75 213 GLY A C 1
ATOM 1711 O O . GLY A 1 213 ? 3.767 -10.256 -0.625 1.00 91.75 213 GLY A O 1
ATOM 1712 N N . MET A 1 214 ? 1.571 -10.549 -1.061 1.00 91.06 214 MET A N 1
ATOM 1713 C CA . MET A 1 214 ? 1.752 -11.237 -2.351 1.00 91.06 214 MET A CA 1
ATOM 1714 C C . MET A 1 214 ? 2.448 -10.339 -3.373 1.00 91.06 214 MET A C 1
ATOM 1716 O O . MET A 1 214 ? 3.410 -10.759 -4.014 1.00 91.06 214 MET A O 1
ATOM 1720 N N . ALA A 1 215 ? 2.029 -9.078 -3.475 1.00 93.56 215 ALA A N 1
ATOM 1721 C CA . ALA A 1 215 ? 2.673 -8.137 -4.375 1.00 93.56 215 ALA A CA 1
ATOM 1722 C C . ALA A 1 215 ? 4.163 -7.959 -4.047 1.00 93.56 215 ALA A C 1
ATOM 1724 O O . ALA A 1 215 ? 4.989 -7.940 -4.955 1.00 93.56 215 ALA A O 1
ATOM 1725 N N . CYS A 1 216 ? 4.532 -7.880 -2.763 1.00 93.88 216 CYS A N 1
ATOM 1726 C CA . CYS A 1 216 ? 5.935 -7.810 -2.350 1.00 93.88 216 CYS A CA 1
ATOM 1727 C C . CYS A 1 216 ? 6.737 -9.045 -2.783 1.00 93.88 216 CYS A C 1
ATOM 1729 O O . CYS A 1 216 ? 7.890 -8.899 -3.189 1.00 93.88 216 CYS A O 1
ATOM 1731 N N . GLN A 1 217 ? 6.147 -10.245 -2.747 1.00 90.69 217 GLN A N 1
ATOM 1732 C CA . GLN A 1 217 ? 6.806 -11.464 -3.241 1.00 90.69 217 GLN A CA 1
ATOM 1733 C C . GLN A 1 217 ? 7.087 -11.359 -4.738 1.00 90.69 217 GLN A C 1
ATOM 1735 O O . GLN A 1 217 ? 8.227 -11.561 -5.158 1.00 90.69 217 GLN A O 1
ATOM 1740 N N . ASN A 1 218 ? 6.087 -10.960 -5.518 1.00 91.50 218 ASN A N 1
ATOM 1741 C CA . ASN A 1 218 ? 6.192 -10.876 -6.974 1.00 91.50 218 ASN A CA 1
ATOM 1742 C C . ASN A 1 218 ? 7.169 -9.764 -7.401 1.00 91.50 218 ASN A C 1
ATOM 1744 O O . ASN A 1 218 ? 8.029 -9.963 -8.257 1.00 91.50 218 ASN A O 1
ATOM 1748 N N . MET A 1 219 ? 7.141 -8.620 -6.711 1.00 93.69 219 MET A N 1
ATOM 1749 C CA . MET A 1 219 ? 8.083 -7.513 -6.910 1.00 93.69 219 MET A CA 1
ATOM 1750 C C . MET A 1 219 ? 9.532 -7.862 -6.527 1.00 93.69 219 MET A C 1
ATOM 1752 O O . MET A 1 219 ? 10.473 -7.318 -7.114 1.00 93.69 219 MET A O 1
ATOM 1756 N N . SER A 1 220 ? 9.743 -8.771 -5.567 1.00 91.62 220 SER A N 1
ATOM 1757 C CA . SER A 1 220 ? 11.079 -9.077 -5.031 1.00 91.62 220 SER A CA 1
ATOM 1758 C C . SER A 1 220 ? 12.066 -9.569 -6.093 1.00 91.62 220 SER A C 1
ATOM 1760 O O . SER A 1 220 ? 13.252 -9.241 -6.023 1.00 91.62 220 SER A O 1
ATOM 1762 N N . GLY A 1 221 ? 11.584 -10.298 -7.107 1.00 87.88 221 GLY A N 1
ATOM 1763 C CA . GLY A 1 221 ? 12.409 -10.777 -8.214 1.00 87.88 221 GLY A CA 1
ATOM 1764 C C . GLY A 1 221 ? 13.068 -9.628 -8.975 1.00 87.88 221 GLY A C 1
ATOM 1765 O O . GLY A 1 221 ? 14.277 -9.646 -9.200 1.00 87.88 221 GLY A O 1
ATOM 1766 N N . TYR A 1 222 ? 12.291 -8.596 -9.288 1.00 89.94 222 TYR A N 1
ATOM 1767 C CA . TYR A 1 222 ? 12.748 -7.415 -10.016 1.00 89.94 222 TYR A CA 1
ATOM 1768 C C . TYR A 1 222 ? 13.685 -6.543 -9.183 1.00 89.94 222 TYR A C 1
ATOM 1770 O O . TYR A 1 222 ? 14.687 -6.042 -9.691 1.00 89.94 222 TYR A O 1
ATOM 1778 N N . VAL A 1 223 ? 13.411 -6.403 -7.883 1.00 88.38 223 VAL A N 1
ATOM 1779 C CA . VAL A 1 223 ? 14.271 -5.624 -6.978 1.00 88.38 223 VAL A CA 1
ATOM 1780 C C . VAL A 1 223 ? 15.620 -6.309 -6.738 1.00 88.38 223 VAL A C 1
ATOM 1782 O O . VAL A 1 223 ? 16.640 -5.627 -6.627 1.00 88.38 223 VAL A O 1
ATOM 1785 N N . ALA A 1 224 ? 15.641 -7.643 -6.689 1.00 84.06 224 ALA A N 1
ATOM 1786 C CA . ALA A 1 224 ? 16.860 -8.443 -6.565 1.00 84.06 224 ALA A CA 1
ATOM 1787 C C . ALA A 1 224 ? 17.646 -8.572 -7.885 1.00 84.06 224 ALA A C 1
ATOM 1789 O O . ALA A 1 224 ? 18.708 -9.194 -7.902 1.00 84.06 224 ALA A O 1
ATOM 1790 N N . GLY A 1 225 ? 17.139 -8.008 -8.986 1.00 75.69 225 GLY A N 1
ATOM 1791 C CA . GLY A 1 225 ? 17.793 -8.065 -10.288 1.00 75.69 225 GLY A CA 1
ATOM 1792 C C . GLY A 1 225 ? 17.705 -9.432 -10.963 1.00 75.69 225 GLY A C 1
ATOM 1793 O O . GLY A 1 225 ? 18.633 -9.801 -11.683 1.00 75.69 225 GLY A O 1
ATOM 1794 N N . LYS A 1 226 ? 16.618 -10.200 -10.760 1.00 63.34 226 LYS A N 1
ATOM 1795 C CA . LYS A 1 226 ? 16.328 -11.325 -11.661 1.00 63.34 226 LYS A CA 1
ATOM 1796 C C . LYS A 1 226 ? 16.248 -10.767 -13.079 1.00 63.34 226 LYS A C 1
ATOM 1798 O O . LYS A 1 226 ? 15.324 -10.032 -13.414 1.00 63.34 226 LYS A O 1
ATOM 1803 N N . SER A 1 227 ? 17.211 -11.147 -13.909 1.00 47.56 227 SER A N 1
ATOM 1804 C CA . SER A 1 227 ? 17.047 -11.103 -15.349 1.00 47.56 227 SER A CA 1
ATOM 1805 C C . SER A 1 227 ? 15.927 -12.075 -15.695 1.00 47.56 227 SER A C 1
ATOM 1807 O O . SER A 1 227 ? 15.996 -13.260 -15.353 1.00 47.56 227 SER A O 1
ATOM 1809 N N . SER A 1 228 ? 14.878 -11.576 -16.342 1.00 47.44 228 SER A N 1
ATOM 1810 C CA . SER A 1 228 ? 13.929 -12.394 -17.085 1.00 47.44 228 SER A CA 1
ATOM 1811 C C . SER A 1 228 ? 14.720 -13.140 -18.161 1.00 47.44 228 SER A C 1
ATOM 1813 O O . SER A 1 228 ? 14.882 -12.688 -19.287 1.00 47.44 228 SER A O 1
ATOM 1815 N N . SER A 1 229 ? 15.317 -14.277 -17.797 1.00 39.53 229 SER A N 1
ATOM 1816 C CA . SER A 1 229 ? 15.753 -15.232 -18.805 1.00 39.53 229 SER A CA 1
ATOM 1817 C C . SER A 1 229 ? 14.474 -15.747 -19.451 1.00 39.53 229 SER A C 1
ATOM 1819 O O . SER A 1 229 ? 13.639 -16.294 -18.723 1.00 39.53 229 SER A O 1
ATOM 1821 N N . PRO A 1 230 ? 14.279 -15.560 -20.766 1.00 40.72 230 PRO A N 1
ATOM 1822 C CA . PRO A 1 230 ? 13.166 -16.190 -21.445 1.00 40.72 230 PRO A CA 1
ATOM 1823 C C . PRO A 1 230 ? 13.341 -17.695 -21.247 1.00 40.72 230 PRO A C 1
ATOM 1825 O O . PRO A 1 230 ? 14.377 -18.262 -21.601 1.00 40.72 230 PRO A O 1
ATOM 1828 N N . GLY A 1 231 ? 12.377 -18.321 -20.574 1.00 38.69 231 GLY A N 1
ATOM 1829 C CA . GLY A 1 231 ? 12.330 -19.771 -20.468 1.00 38.69 231 GLY A CA 1
ATOM 1830 C C . GLY A 1 231 ? 12.253 -20.349 -21.878 1.00 38.69 231 GLY A C 1
ATOM 1831 O O . GLY A 1 231 ? 11.296 -20.065 -22.595 1.00 38.69 231 GLY A O 1
ATOM 1832 N N . ASN A 1 232 ? 13.290 -21.095 -22.263 1.00 32.47 232 ASN A N 1
ATOM 1833 C CA . ASN A 1 232 ? 13.264 -22.014 -23.402 1.00 32.47 232 ASN A CA 1
ATOM 1834 C C . ASN A 1 232 ? 12.382 -23.223 -23.089 1.00 32.47 232 ASN A C 1
ATOM 1836 O O . ASN A 1 232 ? 12.459 -23.706 -21.934 1.00 32.47 232 ASN A O 1
#

Organism: NCBI:txid1314782

Mean predicted aligned error: 11.85 Å

pLDDT: mean 74.26, std 23.55, range [29.03, 96.75]

Sequence (232 aa):
MSVVFRTAFWRRQCCQLSALTSVRPFAARLSFDTVSRNLDKSFHTKTSVSMFASDPIRNTPRRHEPENALLTMERFAENWTEGNDRNFLGMLGPSPSPAGYFRLIMMNMVYFQQYLDSVEFEEFRDSEVETGSDITRGREVLMNIATAADRWMNEAMALPTAEEMGLHDDSELVESLRHMHLNKQIISAYKRGELPSDMSWQDVCDVLLLSLGMACQNMSGYVAGKSSSPGN

Radius of gyration: 18.86 Å; Cα contacts (8 Å, |Δi|>4): 172; chains: 1; bounding box: 61×39×44 Å

Solvent-accessible surface area (backbone atoms only — not comparable to full-atom values): 13415 Å² total; per-residue (Å²): 139,82,75,72,66,64,61,58,54,49,56,53,50,49,52,55,55,60,53,54,69,67,49,78,80,73,77,61,89,71,49,66,71,52,55,52,49,44,42,49,46,45,51,62,65,79,44,67,72,60,79,64,69,80,63,93,75,71,95,68,94,68,81,68,56,46,73,56,39,50,57,50,50,48,64,51,50,77,36,55,37,95,90,35,36,66,68,60,50,47,76,58,44,99,74,64,48,44,44,48,43,44,45,51,48,42,50,53,51,51,50,49,48,55,30,50,76,60,48,60,60,65,54,66,40,69,54,90,67,58,89,85,34,70,55,46,49,50,54,50,47,53,53,44,50,43,44,37,40,30,54,44,50,50,53,25,66,68,36,76,67,23,62,78,66,44,48,84,74,34,64,66,50,49,50,32,52,53,43,29,50,47,43,41,52,50,51,54,27,53,78,67,70,65,53,59,93,90,59,51,65,42,57,51,49,50,54,48,54,51,45,53,31,52,34,38,44,57,42,44,46,53,58,72,60,57,74,82,70,79,84,127

Secondary structure (DSSP, 8-state):
--SHHHHHHHHHHHHHHTTGGG-TTT-----HHHHHHHHHHHHHTTTTTTTTTT--S--------HHHHHHHHHHHHTT-STTTHHHHHGGG-SS--HHHHHHHHHHHHHHHHHHHTTS-HHHHHH--PPTT-HHHHHHHHHHHHHHHHHHHHHHHHTSHHHHHTTTTT-HHHHHHHHHHHHHHHHHHHHHTT-S-TT--HHHHHHHHHHHHHHHHHHHHHHHTT---PPP-

Foldseek 3Di:
DDPVVVVVVVVVVVVVVVVVVVPVPPPPPQPPCRLVVLLCCLCVVPLVCPLPVPDPPDDDPDLDQLVNLLVVLVVVLVQLDPVRVCVVCCVCPDDHALLSLLSVLNVSSVSLVSNCVNDPVCCLQPDPDDPPDSSNSSLVSLLSSLQSNLVSLVVNCPDPVCVVQVQVVPPLLVVLNVLSVVLNVVSVCVVVVNDDPPDDSNNNVCSSSVSSSSNSNVSSCVNVPPRPPPDD

Nearest PDB structures (foldseek):
  7tut-assembly1_6  TM=2.913E-01  e=1.026E+00  Canis lupus
  8ugl-assembly1_4C  TM=2.076E-01  e=2.721E+00  Sus scrofa
  8ucj-assembly1_c  TM=2.073E-01  e=3.249E+00  Komagataella pastoris
  5j7y-assembly1_BC  TM=2.134E-01  e=5.782E+00  Ovis aries
  1ocr-assembly1_C  TM=1.771E-01  e=5.062E+00  Bos taurus

=== Feature glossary ===
Reading guide. The protein is described through the following features:

Foldseek 3Di. A 3Di character summarizes, for each residue, the relative orientation of the Cα frame of its nearest spatial neighbor. Because it encodes fold topology rather than chemistry, 3Di alignments detect remote structural similarity that sequence alignment misses.

Contact-map, Ramachandran, and PAE plots. Plot images: a contact map (which residues are close in 3D, as an N×N binary image), a Ramachandran scatter (backbone torsion angles, revealing secondary-structure composition at a glance), and — for AlphaFold structures — a PAE heatmap (pairwise prediction confidence).

Radius of gyration, Cα contacts, bounding box. Radius of gyration (Rg) is the root-mean-square distance of Cα atoms from their centroid — a single number for overall size and compactness. A globular domain of N residues has Rg ≈ 2.2·N^0.38 Å; an extended or disordered chain has a much larger Rg. The Cα contact count is the number of residue pairs whose Cα atoms are within 8 Å and are more than four positions apart in sequence — a standard proxy for tertiary packing density. The bounding box is the smallest axis-aligned box enclosing all Cα atoms.

Secondary structure (8-state, DSSP). Eight-state secondary structure (DSSP): H is the canonical α-helix, G the tighter 3₁₀-helix, I the wider π-helix; E/B are β-structure, T and S are turns and bends, and '-' is everything else. DSSP derives these from the pattern of main-chain N–H···O=C hydrogen bonds, not from the sequence.

B-factor. B-factor (Debye–Waller factor) reflects atomic displacement in the crystal lattice. It is an experimental observable (units Å²), not a prediction; low values mean the atom is pinned down, high values mean it moves or is heterogeneous across the crystal.

pLDDT. pLDDT is the predicted lDDT-Cα score: AlphaFold's confidence that the local environment of each residue (all inter-atomic distances within 15 Å) is correctly placed. It is a per-residue number between 0 and 100, with higher meaning more reliable.

Nearest PDB structures. Nearest PDB neighbors are the top structural matches found by Foldseek when searching this structure against the entire Protein Data Bank. Each hit reports a TM-score (0 to 1; >0.5 almost always implies the same fold) and an E-value. These are *structural* homologs — they may share no detectable sequence similarity.

Solvent-accessible surface area. Accessible surface area quantifies burial. A residue with SASA near zero is packed into the hydrophobic core; one with SASA >100 Å² sits on the surface. Computed here via the Shrake–Rupley numerical algorithm with a 1.4 Å probe.

Rendered structure images. Structure images are PyMOL renders from six orthogonal camera directions. Cartoon representation draws helices as coils and strands as arrows; sticks shows the backbone as bonds; surface shows the solvent-excluded envelope. Rainbow coloring maps sequence position to hue (blue→red, N→C); chain coloring assigns a distinct color per polypeptide.

Backbone torsions (φ/ψ). φ (phi) and ψ (psi) are the two rotatable backbone dihedrals per residue: φ is the C(i-1)–N–Cα–C torsion, ψ is the N–Cα–C–N(i+1) torsion, both in degrees on (−180°, 180°]. α-helical residues cluster near (−60°, −45°); β-strand residues near (−120°, +130°). A Ramachandran plot is simply a scatter of (φ, ψ) for every residue.

Predicted aligned error. Predicted Aligned Error (PAE) is an AlphaFold confidence matrix: entry (i, j) is the expected error in the position of residue j, in ångströms, when the prediction is superimposed on the true structure at residue i. Low PAE within a block of residues means that block is internally rigid and well-predicted; high PAE between two blocks means their relative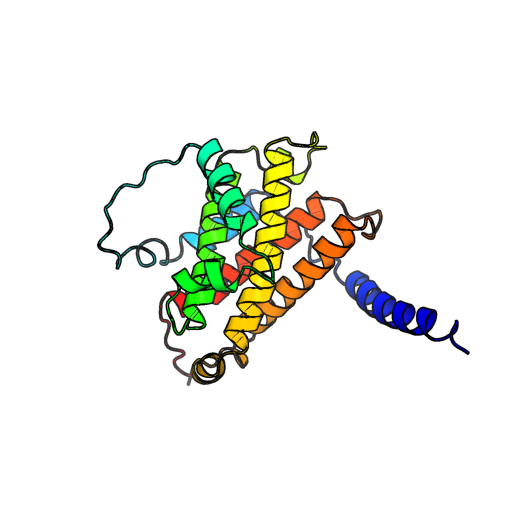 placement is uncertain even if each block individually is confident.

mmCIF coordinates. Structure coordinates are given as an mmCIF _atom_site loop: one row per atom with element, residue name, chain id, sequence number, and x/y/z position in Å. Only the four main-chain atoms per residue are included here; side chains are omitted to keep the record compact.

InterPro / GO / CATH / organism. Database cross-references. InterPro integrates a dozen domain/family signature databases into unified entries with residue-range hits. GO terms attach function/process/location labels with evidence codes. CATH codes position the fold in a four-level structural taxonomy. Organism is the NCBI-taxonomy species name.

Secondary structure (3-state, P-SEA). SS3 is a coarse helix/strand/coil call (letters a/b/c) made by the P-SEA algorithm from inter-Cα distances and dihedrals. It is less detailed than DSSP but needs only Cα positions.

Sequence. Sequence gives the chain of amino acids in standard one-letter code (A=alanine, C=cysteine, …, Y=tyrosine), read N→C. It is the only feature that is directly encoded by the gene; all structural features are derived from the folded form of this sequence.